Protein AF-A0A7J8QRK3-F1 (afdb_monomer_lite)

Radius of gyration: 45.22 Å; chains: 1; bounding box: 90×48×136 Å

InterPro domains:
  IPR005539 ELK domain [PF03789] (197-218)
  IPR005539 ELK domain [PS51213] (197-217)
  IPR005539 ELK domain [SM01188] (197-218)
  IPR005540 KNOX1 [PF03790] (31-72)
  IPR005540 KNOX1 [SM01255] (29-73)
  IPR005541 KNOX2 [PF03791] (89-139)
  IPR005541 KNOX2 [SM01256] (85-140)
  IPR050224 Three Amino acid Loop Extension (TALE) homeobox [PTHR11850] (83-248)

Organism: Gossypium davidsonii (NCBI:txid34287)

Foldseek 3Di:
DDDDDDDDDDDDPDDDDDPPPVVVVLVVLQVLLVLLPDPLNVLLVVLQLLLCVLVDDPVCNVVSVVVVVCVVVVNVVSPVSNPPPPDDPDCVVVSVVVSVVSSVVSNVSSVVSVCCCVPVVVVVVVVVVVVQVVCCVLQVDHPVPDPPPDDDDDDDDDDDDDDDDDDDDDDDDDDPPDDPPDDDPSRVVSVVVVVVVVVVVVVVVVVVVVVVVVVVVVVVVPPDDDPPVVVVVLVVLCVVCVVPPDDDDD

pLDDT: mean 75.57, std 20.88, range [27.48, 98.06]

Secondary structure (DSSP, 8-state):
------------------TTHHHHHHHHHHHHHHHHHSTTHHHHHHHHHHHHHHHS-GGGHHHHHHHHHTHHHHHHHHHTTGGG-TT-TTSHHHHHHHHHHHHHHHHHHHHHHHHHIIIIIHHHHHHHHHHHHHHHHHH---TT-----S------------------------SSS----PPPHHHHHHHHHHHHHHHHHHHHHHHHHHHHHHHHHHHHHHT----HHHHHHHHHHHHHTTTS--PPP-

Structure (mmCIF, N/CA/C/O backbone):
data_AF-A0A7J8QRK3-F1
#
_entry.id   AF-A0A7J8QRK3-F1
#
loop_
_atom_site.group_PDB
_atom_site.id
_atom_site.type_symbol
_atom_site.label_atom_id
_atom_site.label_alt_id
_atom_site.label_comp_id
_atom_site.label_asym_id
_atom_site.label_entity_id
_atom_site.label_seq_id
_atom_site.pdbx_PDB_ins_code
_atom_site.Cartn_x
_atom_site.Cartn_y
_atom_site.Cartn_z
_atom_site.occupancy
_atom_site.B_iso_or_equiv
_atom_site.auth_seq_id
_atom_site.auth_comp_id
_atom_site.auth_asym_id
_atom_site.auth_atom_id
_atom_site.pdbx_PDB_model_num
ATOM 1 N N . MET A 1 1 ? -22.396 -18.302 -50.410 1.00 36.19 1 MET A N 1
ATOM 2 C CA . MET A 1 1 ? -22.500 -17.184 -51.374 1.00 36.19 1 MET A CA 1
ATOM 3 C C . MET A 1 1 ? -21.831 -15.982 -50.723 1.00 36.19 1 MET A C 1
ATOM 5 O O . MET A 1 1 ? -22.366 -15.488 -49.749 1.00 36.19 1 MET A O 1
ATOM 9 N N . ASN A 1 2 ? -20.543 -15.729 -50.943 1.00 27.48 2 ASN A N 1
ATOM 10 C CA . ASN A 1 2 ? -19.914 -15.142 -52.135 1.00 27.48 2 ASN A CA 1
ATOM 11 C C . ASN A 1 2 ? -20.400 -13.733 -52.512 1.00 27.48 2 ASN A C 1
ATOM 13 O O . ASN A 1 2 ? -21.584 -13.540 -52.768 1.00 27.48 2 ASN A O 1
ATOM 17 N N . ASN A 1 3 ? -19.377 -12.896 -52.729 1.00 30.31 3 ASN A N 1
ATOM 18 C CA . ASN A 1 3 ? -19.243 -11.727 -53.607 1.00 30.31 3 ASN A CA 1
ATOM 19 C C . ASN A 1 3 ? -19.563 -10.350 -53.004 1.00 30.31 3 ASN A C 1
ATOM 21 O O . ASN A 1 3 ? -20.686 -10.094 -52.600 1.00 30.31 3 ASN A O 1
ATOM 25 N N . ASN A 1 4 ? -18.564 -9.476 -52.808 1.00 32.50 4 ASN A N 1
ATOM 26 C CA . ASN A 1 4 ? -17.654 -8.790 -53.765 1.00 32.50 4 ASN A CA 1
ATOM 27 C C . ASN A 1 4 ? -18.292 -7.589 -54.475 1.00 32.50 4 ASN A C 1
ATOM 29 O O . ASN A 1 4 ? -19.133 -7.791 -55.348 1.00 32.50 4 ASN A O 1
ATOM 33 N N . LYS A 1 5 ? -17.745 -6.390 -54.207 1.00 34.72 5 LYS A N 1
ATOM 34 C CA . LYS A 1 5 ? -17.184 -5.403 -55.172 1.00 34.72 5 LYS A CA 1
ATOM 35 C C . LYS A 1 5 ? -16.755 -4.155 -54.375 1.00 34.72 5 LYS A C 1
ATOM 37 O O . LYS A 1 5 ? -17.578 -3.655 -53.626 1.00 34.72 5 LYS A O 1
ATOM 42 N N . SER A 1 6 ? -15.505 -3.686 -54.277 1.00 36.34 6 SER A N 1
ATOM 43 C CA . SER A 1 6 ? -14.407 -3.375 -55.219 1.00 36.34 6 SER A CA 1
ATOM 44 C C . SER A 1 6 ? -14.670 -2.182 -56.145 1.00 36.34 6 SER A C 1
ATOM 46 O O . SER A 1 6 ? -15.446 -2.335 -57.080 1.00 36.34 6 SER A O 1
ATOM 48 N N . GLU A 1 7 ? -13.962 -1.074 -55.884 1.00 33.22 7 GLU A N 1
ATOM 49 C CA . GLU A 1 7 ? -13.424 -0.008 -56.771 1.00 33.22 7 GLU A CA 1
ATOM 50 C C . GLU A 1 7 ? -12.985 1.148 -55.831 1.00 33.22 7 GLU A C 1
ATOM 52 O O . GLU A 1 7 ? -13.703 1.450 -54.890 1.00 33.22 7 GLU A O 1
ATOM 57 N N . GLY A 1 8 ? -11.832 1.820 -55.887 1.00 29.09 8 GLY A N 1
ATOM 58 C CA . GLY A 1 8 ? -10.727 1.881 -56.837 1.00 29.09 8 GLY A CA 1
ATOM 59 C C . GLY A 1 8 ? -10.302 3.352 -57.026 1.00 29.09 8 GLY A C 1
ATOM 60 O O . GLY A 1 8 ? -11.119 4.130 -57.495 1.00 29.09 8 GLY A O 1
ATOM 61 N N . VAL A 1 9 ? -9.015 3.667 -56.769 1.00 29.94 9 VAL A N 1
ATOM 62 C CA . VAL A 1 9 ? -8.240 4.833 -57.295 1.00 29.94 9 VAL A CA 1
ATOM 63 C C . VAL A 1 9 ? -8.596 6.189 -56.617 1.00 29.94 9 VAL A C 1
ATOM 65 O O . VAL A 1 9 ? -9.757 6.473 -56.383 1.00 29.94 9 VAL A O 1
ATOM 68 N N . VAL A 1 10 ? -7.673 7.040 -56.139 1.00 31.02 10 VAL A N 1
ATOM 69 C CA . VAL A 1 10 ? -6.620 7.758 -56.881 1.00 31.02 10 VAL A CA 1
ATOM 70 C C . VAL A 1 10 ? -5.404 8.074 -55.996 1.00 31.02 10 VAL A C 1
ATOM 72 O O . VAL A 1 10 ? -5.520 8.608 -54.897 1.00 31.02 10 VAL A O 1
ATOM 75 N N . VAL A 1 11 ? -4.224 7.761 -56.532 1.00 41.62 11 VAL A N 1
ATOM 76 C CA . VAL A 1 11 ? -2.921 8.271 -56.100 1.00 41.62 11 VAL A CA 1
ATOM 77 C C . VAL A 1 11 ? -2.800 9.699 -56.624 1.00 41.62 11 VAL A C 1
ATOM 79 O O . VAL A 1 11 ? -2.685 9.878 -57.835 1.00 41.62 11 VAL A O 1
ATOM 82 N N . GLU A 1 12 ? -2.788 10.701 -55.747 1.00 31.19 12 GLU A N 1
ATOM 83 C CA . GLU A 1 12 ? -2.332 12.041 -56.118 1.00 31.19 12 GLU A CA 1
ATOM 84 C C . GLU A 1 12 ? -1.009 12.354 -55.421 1.00 31.19 12 GLU A C 1
ATOM 86 O O . GLU A 1 12 ? -0.913 12.635 -54.228 1.00 31.19 12 GLU A O 1
ATOM 91 N N . SER A 1 13 ? 0.040 12.247 -56.230 1.00 43.88 13 SER A N 1
ATOM 92 C CA . SER A 1 13 ? 1.365 12.775 -55.969 1.00 43.88 13 SER A CA 1
ATOM 93 C C . SER A 1 13 ? 1.299 14.301 -56.072 1.00 43.88 13 SER A C 1
ATOM 95 O O . SER A 1 13 ? 1.437 14.855 -57.158 1.00 43.88 13 SER A O 1
ATOM 97 N N . GLY A 1 14 ? 1.079 14.976 -54.945 1.00 31.72 14 GLY A N 1
ATOM 98 C CA . GLY A 1 14 ? 1.123 16.433 -54.825 1.00 31.72 14 GLY A CA 1
ATOM 99 C C . GLY A 1 14 ? 2.351 16.874 -54.039 1.00 31.72 14 GLY A C 1
ATOM 100 O O . GLY A 1 14 ? 2.304 17.001 -52.820 1.00 31.72 14 GLY A O 1
ATOM 101 N N . GLY A 1 15 ? 3.468 17.080 -54.735 1.00 42.69 15 GLY A N 1
ATOM 102 C CA . GLY A 1 15 ? 4.628 17.762 -54.175 1.00 42.69 15 GLY A CA 1
ATOM 103 C C . GLY A 1 15 ? 4.361 19.259 -54.019 1.00 42.69 15 GLY A C 1
ATOM 104 O O . GLY A 1 15 ? 3.831 19.890 -54.929 1.00 42.69 15 GLY A O 1
ATOM 105 N N . GLY A 1 16 ? 4.793 19.832 -52.895 1.00 37.88 16 GLY A N 1
ATOM 106 C CA . GLY A 1 16 ? 4.968 21.278 -52.766 1.00 37.88 16 GLY A CA 1
ATOM 107 C C . GLY A 1 16 ? 4.654 21.834 -51.382 1.00 37.88 16 GLY A C 1
ATOM 108 O O . GLY A 1 16 ? 3.495 21.951 -51.011 1.00 37.88 16 GLY A O 1
ATOM 109 N N . GLY A 1 17 ? 5.698 22.278 -50.674 1.00 43.19 17 GLY A N 1
ATOM 110 C CA . GLY A 1 17 ? 5.571 23.300 -49.629 1.00 43.19 17 GLY A CA 1
ATOM 111 C C . GLY A 1 17 ? 5.741 22.814 -48.190 1.00 43.19 17 GLY A C 1
ATOM 112 O O . GLY A 1 17 ? 4.789 22.802 -47.425 1.00 43.19 17 GLY A O 1
ATOM 113 N N . GLY A 1 18 ? 6.972 22.484 -47.791 1.00 41.91 18 GLY A N 1
ATOM 114 C CA . GLY A 1 18 ? 7.285 22.149 -46.397 1.00 41.91 18 GLY A CA 1
ATOM 115 C C . GLY A 1 18 ? 8.779 22.165 -46.089 1.00 41.91 18 GLY A C 1
ATOM 116 O O . GLY A 1 18 ? 9.282 21.258 -45.437 1.00 41.91 18 GLY A O 1
ATOM 117 N N . GLY A 1 19 ? 9.515 23.162 -46.595 1.00 46.84 19 GLY A N 1
ATOM 118 C CA . GLY A 1 19 ? 10.974 23.235 -46.431 1.00 46.84 19 GLY A CA 1
ATOM 119 C C . GLY A 1 19 ? 11.443 23.290 -44.970 1.00 46.84 19 GLY A C 1
ATOM 120 O O . GLY A 1 19 ? 12.547 22.853 -44.689 1.00 46.84 19 GLY A O 1
ATOM 121 N N . GLY A 1 20 ? 10.613 23.767 -44.035 1.00 51.81 20 GLY A N 1
ATOM 122 C CA . GLY A 1 20 ? 10.935 23.775 -42.600 1.00 51.81 20 GLY A CA 1
ATOM 123 C C . GLY A 1 20 ? 10.600 22.466 -41.876 1.00 51.81 20 GLY A C 1
ATOM 124 O O . GLY A 1 20 ? 11.409 21.975 -41.096 1.00 51.81 20 GLY A O 1
ATOM 125 N N . ASP A 1 21 ? 9.444 21.867 -42.170 1.00 55.50 21 ASP A N 1
ATOM 126 C CA . ASP A 1 21 ? 8.938 20.675 -41.469 1.00 55.50 21 ASP A CA 1
ATOM 127 C C . ASP A 1 21 ? 9.709 19.398 -41.859 1.00 55.50 21 ASP A C 1
ATOM 129 O O . ASP A 1 21 ? 10.084 18.584 -41.014 1.00 55.50 21 ASP A O 1
ATOM 133 N N . GLY A 1 22 ? 10.079 19.277 -43.140 1.00 59.88 22 GLY A N 1
ATOM 134 C CA . GLY A 1 22 ? 10.916 18.175 -43.620 1.00 59.88 22 GLY A CA 1
ATOM 135 C C . GLY A 1 22 ? 12.342 18.191 -43.053 1.00 59.88 22 GLY A C 1
ATOM 136 O O . GLY A 1 22 ? 12.906 17.128 -42.796 1.00 59.88 22 GLY A O 1
ATOM 137 N N . ILE A 1 23 ? 12.914 19.378 -42.812 1.00 61.12 23 ILE A N 1
ATOM 138 C CA . ILE A 1 23 ? 14.269 19.540 -42.257 1.00 61.12 23 ILE A CA 1
ATOM 139 C C . ILE A 1 23 ? 14.306 19.139 -40.777 1.00 61.12 23 ILE A C 1
ATOM 141 O O . ILE A 1 23 ? 15.174 18.358 -40.382 1.00 61.12 23 ILE A O 1
ATOM 145 N N . VAL A 1 24 ? 13.336 19.602 -39.979 1.00 64.69 24 VAL A N 1
ATOM 146 C CA . VAL A 1 24 ? 13.244 19.275 -38.543 1.00 64.69 24 VAL A CA 1
ATOM 147 C C . VAL A 1 24 ? 12.966 17.785 -38.338 1.00 64.69 24 VAL A C 1
ATOM 149 O O . VAL A 1 24 ? 13.585 17.145 -37.485 1.00 64.69 24 VAL A O 1
ATOM 152 N N . ASN A 1 25 ? 12.088 17.195 -39.154 1.00 77.25 25 ASN A N 1
ATOM 153 C CA . ASN A 1 25 ? 11.789 15.767 -39.084 1.00 77.25 25 ASN A CA 1
ATOM 154 C C . ASN A 1 25 ? 13.000 14.899 -39.482 1.00 77.25 25 ASN A C 1
ATOM 156 O O . ASN A 1 25 ? 13.251 13.862 -38.865 1.00 77.25 25 ASN A O 1
ATOM 160 N N . TRP A 1 26 ? 13.796 15.341 -40.461 1.00 77.25 26 TRP A N 1
ATOM 161 C CA . TRP A 1 26 ? 15.029 14.656 -40.857 1.00 77.25 26 TRP A CA 1
ATOM 162 C C . TRP A 1 26 ? 16.124 14.754 -39.788 1.00 77.25 26 TRP A C 1
ATOM 164 O O . TRP A 1 26 ? 16.750 13.745 -39.466 1.00 77.25 26 TRP A O 1
ATOM 174 N N . GLN A 1 27 ? 16.309 15.923 -39.169 1.00 79.44 27 GLN A N 1
ATOM 175 C CA . GLN A 1 27 ? 17.225 16.088 -38.033 1.00 79.44 27 GLN A CA 1
ATOM 176 C C . GLN A 1 27 ? 16.813 15.232 -36.832 1.00 79.44 27 GLN A C 1
ATOM 178 O O . GLN A 1 27 ? 17.652 14.558 -36.242 1.00 79.44 27 GLN A O 1
ATOM 183 N N . ASN A 1 28 ? 15.519 15.163 -36.509 1.00 83.25 28 ASN A N 1
ATOM 184 C CA . ASN A 1 28 ? 15.021 14.289 -35.445 1.00 83.25 28 ASN A CA 1
ATOM 185 C C . ASN A 1 28 ? 15.270 12.803 -35.753 1.00 83.25 28 ASN A C 1
ATOM 187 O O . ASN A 1 28 ? 15.691 12.040 -34.883 1.00 83.25 28 ASN A O 1
ATOM 191 N N . ALA A 1 29 ? 15.035 12.387 -37.000 1.00 85.50 29 ALA A N 1
ATOM 192 C CA . ALA A 1 29 ? 15.303 11.023 -37.435 1.00 85.50 29 ALA A CA 1
ATOM 193 C C . ALA A 1 29 ? 16.801 10.683 -37.396 1.00 85.50 29 ALA A C 1
ATOM 195 O O . ALA A 1 29 ? 17.156 9.557 -37.048 1.00 85.50 29 ALA A O 1
ATOM 196 N N . ARG A 1 30 ? 17.665 11.662 -37.683 1.00 83.12 30 ARG A N 1
ATOM 197 C CA . ARG A 1 30 ? 19.117 11.542 -37.558 1.00 83.12 30 ARG A CA 1
ATOM 198 C C . ARG A 1 30 ? 19.555 11.355 -36.105 1.00 83.12 30 ARG A C 1
ATOM 200 O O . ARG A 1 30 ? 20.223 10.368 -35.827 1.00 83.12 30 ARG A O 1
ATOM 207 N N . TYR A 1 31 ? 19.115 12.210 -35.179 1.00 85.31 31 TYR A N 1
ATOM 208 C CA . TYR A 1 31 ? 19.441 12.049 -33.754 1.00 85.31 31 TYR A CA 1
ATOM 209 C C . TYR A 1 31 ? 18.963 10.702 -33.202 1.00 85.31 31 TYR A C 1
ATOM 211 O O . TYR A 1 31 ? 19.673 10.042 -32.452 1.00 85.31 31 TYR A O 1
ATOM 219 N N . LYS A 1 32 ? 17.776 10.237 -33.614 1.00 89.56 32 LYS A N 1
ATOM 220 C CA . LYS A 1 32 ? 17.282 8.900 -33.249 1.00 89.56 32 LYS A CA 1
ATOM 221 C C . LYS A 1 32 ? 18.178 7.781 -33.779 1.00 89.56 32 LYS A C 1
ATOM 223 O O . LYS A 1 32 ? 18.410 6.819 -33.056 1.00 89.56 32 LYS A O 1
ATOM 228 N N . ALA A 1 33 ? 18.677 7.896 -35.009 1.00 88.81 33 ALA A N 1
ATOM 229 C CA . ALA A 1 33 ? 19.611 6.926 -35.575 1.00 88.81 33 ALA A CA 1
ATOM 230 C C . ALA A 1 33 ? 20.965 6.932 -34.842 1.00 88.81 33 ALA A C 1
ATOM 232 O O . ALA A 1 33 ? 21.499 5.862 -34.563 1.00 88.81 33 ALA A O 1
ATOM 233 N N . GLU A 1 34 ? 21.480 8.110 -34.479 1.00 88.69 34 GLU A N 1
ATOM 234 C CA . GLU A 1 34 ? 22.719 8.269 -33.701 1.00 88.69 34 GLU A CA 1
ATOM 235 C C . GLU A 1 34 ? 22.576 7.674 -32.287 1.00 88.69 34 GLU A C 1
ATOM 237 O O . GLU A 1 34 ? 23.423 6.892 -31.863 1.00 88.69 34 GLU A O 1
ATOM 242 N N . ILE A 1 35 ? 21.452 7.926 -31.600 1.00 90.12 35 ILE A N 1
ATOM 243 C CA . ILE A 1 35 ? 21.127 7.308 -30.301 1.00 90.12 35 ILE A CA 1
ATOM 244 C C . ILE A 1 35 ? 21.061 5.779 -30.412 1.00 90.12 35 ILE A C 1
ATOM 246 O O . ILE A 1 35 ? 21.574 5.089 -29.538 1.00 90.12 35 ILE A O 1
ATOM 250 N N . LEU A 1 36 ? 20.442 5.243 -31.470 1.00 90.44 36 LEU A N 1
ATOM 251 C CA . LEU A 1 36 ? 20.301 3.795 -31.683 1.00 90.44 36 LEU A CA 1
ATOM 252 C C . LEU A 1 36 ? 21.628 3.102 -32.013 1.00 90.44 36 LEU A C 1
ATOM 254 O O . LEU A 1 36 ? 21.802 1.933 -31.683 1.00 90.44 36 LEU A O 1
ATOM 258 N N . ALA A 1 37 ? 22.554 3.802 -32.669 1.00 88.50 37 ALA A N 1
ATOM 259 C CA . ALA A 1 37 ? 23.883 3.283 -32.985 1.00 88.50 37 ALA A CA 1
ATOM 260 C C . ALA A 1 37 ? 24.850 3.330 -31.785 1.00 88.50 37 ALA A C 1
ATOM 262 O O . ALA A 1 37 ? 25.947 2.773 -31.855 1.00 88.50 37 ALA A O 1
ATOM 263 N N . HIS A 1 38 ? 24.460 3.991 -30.693 1.00 90.19 38 HIS A N 1
ATOM 264 C CA . HIS A 1 38 ? 25.319 4.249 -29.546 1.00 90.19 38 HIS A CA 1
ATOM 265 C C . HIS A 1 38 ? 25.527 3.000 -28.659 1.00 90.19 38 HIS A C 1
ATOM 267 O O . HIS A 1 38 ? 24.547 2.336 -28.311 1.00 90.19 38 HIS A O 1
ATOM 273 N N . PRO A 1 39 ? 26.751 2.714 -28.161 1.00 91.69 39 PRO A N 1
ATOM 274 C CA . PRO A 1 39 ? 27.022 1.547 -27.306 1.00 91.69 39 PRO A CA 1
ATOM 275 C C . PRO A 1 39 ? 26.165 1.468 -26.030 1.00 91.69 39 PRO A C 1
ATOM 277 O O . PRO A 1 39 ? 25.780 0.385 -25.596 1.00 91.69 39 PRO A O 1
ATOM 280 N N . PHE A 1 40 ? 25.841 2.618 -25.430 1.00 92.44 40 PHE A N 1
ATOM 281 C CA . PHE A 1 40 ? 24.983 2.703 -24.237 1.00 92.44 40 PHE A CA 1
ATOM 282 C C . PHE A 1 40 ? 23.472 2.599 -24.505 1.00 92.44 40 PHE A C 1
ATOM 284 O O . PHE A 1 40 ? 22.704 2.622 -23.544 1.00 92.44 40 PHE A O 1
ATOM 291 N N . TYR A 1 41 ? 23.014 2.469 -25.756 1.00 93.25 41 TYR A N 1
ATOM 292 C CA . TYR A 1 41 ? 21.580 2.411 -26.071 1.00 93.25 41 TYR A CA 1
ATOM 293 C C . TYR A 1 41 ? 20.855 1.266 -25.352 1.00 93.25 41 TYR A C 1
ATOM 295 O O . TYR A 1 41 ? 19.831 1.487 -24.709 1.00 93.25 41 TYR A O 1
ATOM 303 N N . GLU A 1 42 ? 21.415 0.057 -25.399 1.00 93.81 42 GLU A N 1
ATOM 304 C CA . GLU A 1 42 ? 20.823 -1.121 -24.751 1.00 93.81 42 GLU A CA 1
ATOM 305 C C . GLU A 1 42 ? 20.730 -0.943 -23.230 1.00 93.81 42 GLU A C 1
ATOM 307 O O . GLU A 1 42 ? 19.719 -1.270 -22.604 1.00 93.81 42 GLU A O 1
ATOM 312 N N . GLN A 1 43 ? 21.767 -0.359 -22.623 1.00 95.50 43 GLN A N 1
ATOM 313 C CA . GLN A 1 43 ? 21.776 -0.062 -21.192 1.00 95.50 43 GLN A CA 1
ATOM 314 C C . GLN A 1 43 ? 20.734 1.001 -20.837 1.00 95.50 43 GLN A C 1
ATOM 316 O O . GLN A 1 43 ? 20.056 0.883 -19.814 1.00 95.50 43 GLN A O 1
ATOM 321 N N . LEU A 1 44 ? 20.573 2.010 -21.692 1.00 95.38 44 LEU A N 1
ATOM 322 C CA . LEU A 1 44 ? 19.573 3.048 -21.520 1.00 95.38 44 LEU A CA 1
ATOM 323 C C . LEU A 1 44 ? 18.150 2.498 -21.619 1.00 95.38 44 LEU A C 1
ATOM 325 O O . LEU A 1 44 ? 17.325 2.759 -20.741 1.00 95.38 44 LEU A O 1
ATOM 329 N N . LEU A 1 45 ? 17.873 1.715 -22.661 1.00 94.56 45 LEU A N 1
ATOM 330 C CA . LEU A 1 45 ? 16.581 1.073 -22.865 1.00 94.56 45 LEU A CA 1
ATOM 331 C C . LEU A 1 45 ? 16.246 0.155 -21.685 1.00 94.56 45 LEU A C 1
ATOM 333 O O . LEU A 1 45 ? 15.144 0.223 -21.146 1.00 94.56 45 LEU A O 1
ATOM 337 N N . SER A 1 46 ? 17.215 -0.642 -21.231 1.00 95.75 46 SER A N 1
ATOM 338 C CA . SER A 1 46 ? 17.070 -1.511 -20.062 1.00 95.75 46 SER A CA 1
ATOM 339 C C . SER A 1 46 ? 16.753 -0.726 -18.784 1.00 95.75 46 SER A C 1
ATOM 341 O O . SER A 1 46 ? 15.799 -1.061 -18.077 1.00 95.75 46 SER A O 1
ATOM 343 N N . ALA A 1 47 ? 17.491 0.355 -18.502 1.00 96.50 47 ALA A N 1
ATOM 344 C CA . ALA A 1 47 ? 17.234 1.212 -17.344 1.00 96.50 47 ALA A CA 1
ATOM 345 C C . ALA A 1 47 ? 15.837 1.851 -17.410 1.00 96.50 47 ALA A C 1
ATOM 347 O O . ALA A 1 47 ? 15.111 1.859 -16.415 1.00 96.50 47 ALA A O 1
ATOM 348 N N . HIS A 1 48 ? 15.421 2.312 -18.591 1.00 95.69 48 HIS A N 1
ATOM 349 C CA . HIS A 1 48 ? 14.103 2.904 -18.799 1.00 95.69 48 HIS A CA 1
ATOM 350 C C . HIS A 1 48 ? 12.971 1.887 -18.599 1.00 95.69 48 HIS A C 1
ATOM 352 O O . HIS A 1 48 ? 12.020 2.146 -17.860 1.00 95.69 48 HIS A O 1
ATOM 358 N N . VAL A 1 49 ? 13.093 0.700 -19.200 1.00 96.56 49 VAL A N 1
ATOM 359 C CA . VAL A 1 49 ? 12.127 -0.395 -19.033 1.00 96.56 49 VAL A CA 1
ATOM 360 C C . VAL A 1 49 ? 12.057 -0.835 -17.572 1.00 96.56 49 VAL A C 1
ATOM 362 O O . VAL A 1 49 ? 10.966 -1.099 -17.071 1.00 96.56 49 VAL A O 1
ATOM 365 N N . ALA A 1 50 ? 13.184 -0.874 -16.856 1.00 96.12 50 ALA A N 1
ATOM 366 C CA . ALA A 1 50 ? 13.191 -1.189 -15.432 1.00 96.12 50 ALA A CA 1
ATOM 367 C C . ALA A 1 50 ? 12.363 -0.181 -14.617 1.00 96.12 50 ALA A C 1
ATOM 369 O O . ALA A 1 50 ? 11.560 -0.607 -13.790 1.00 96.12 50 ALA A O 1
ATOM 370 N N . CYS A 1 51 ? 12.502 1.124 -14.879 1.00 96.62 51 CYS A N 1
ATOM 371 C CA . CYS A 1 51 ? 11.670 2.156 -14.250 1.00 96.62 51 CYS A CA 1
ATOM 372 C C . CYS A 1 51 ? 10.181 1.949 -14.556 1.00 96.62 51 CYS A C 1
ATOM 374 O O . CYS A 1 51 ? 9.365 1.934 -13.635 1.00 96.62 51 CYS A O 1
ATOM 376 N N . LEU A 1 52 ? 9.829 1.729 -15.829 1.00 95.38 52 LEU A N 1
ATOM 377 C CA . LEU A 1 52 ? 8.442 1.484 -16.231 1.00 95.38 52 LEU A CA 1
ATOM 378 C C . LEU A 1 52 ? 7.856 0.260 -15.526 1.00 95.38 52 LEU A C 1
ATOM 380 O O . LEU A 1 52 ? 6.745 0.335 -15.016 1.00 95.38 52 LEU A O 1
ATOM 384 N N . ARG A 1 53 ? 8.604 -0.842 -15.432 1.00 95.06 53 ARG A N 1
ATOM 385 C CA . ARG A 1 53 ? 8.145 -2.069 -14.763 1.00 95.06 53 ARG A CA 1
ATOM 386 C C . ARG A 1 53 ? 7.853 -1.881 -13.275 1.00 95.06 53 ARG A C 1
ATOM 388 O O . ARG A 1 53 ? 6.999 -2.580 -12.752 1.00 95.06 53 ARG A O 1
ATOM 395 N N . ILE A 1 54 ? 8.545 -0.966 -12.596 1.00 94.19 54 ILE A N 1
ATOM 396 C CA . ILE A 1 54 ? 8.272 -0.655 -11.182 1.00 94.19 54 ILE A CA 1
ATOM 397 C C . ILE A 1 54 ? 7.057 0.268 -11.051 1.00 94.19 54 ILE A C 1
ATOM 399 O O . ILE A 1 54 ? 6.267 0.115 -10.126 1.00 94.19 54 ILE A O 1
ATOM 403 N N . ALA A 1 55 ? 6.917 1.232 -11.962 1.00 91.69 55 ALA A N 1
ATOM 404 C CA . ALA A 1 55 ? 5.846 2.226 -11.925 1.00 91.69 55 ALA A CA 1
ATOM 405 C C . ALA A 1 55 ? 4.516 1.733 -12.527 1.00 91.69 55 ALA A C 1
ATOM 407 O O . ALA A 1 55 ? 3.503 2.419 -12.409 1.00 91.69 55 ALA A O 1
ATOM 408 N N . THR A 1 56 ? 4.515 0.577 -13.192 1.00 91.62 56 THR A N 1
ATOM 409 C CA . THR A 1 56 ? 3.354 0.042 -13.908 1.00 91.62 56 THR A CA 1
ATOM 410 C C . THR A 1 56 ? 2.744 -1.135 -13.143 1.00 91.62 56 THR A C 1
ATOM 412 O O . THR A 1 56 ? 3.482 -2.034 -12.735 1.00 91.62 56 THR A O 1
ATOM 415 N N . PRO A 1 57 ? 1.411 -1.175 -12.980 1.00 89.38 57 PRO A N 1
ATOM 416 C CA . PRO A 1 57 ? 0.704 -2.330 -12.434 1.00 89.38 57 PRO A CA 1
ATOM 417 C C . PRO A 1 57 ? 1.026 -3.645 -13.166 1.00 89.38 57 PRO A C 1
ATOM 419 O O . PRO A 1 57 ? 1.274 -3.662 -14.375 1.00 89.38 57 PRO A O 1
ATOM 422 N N . VAL A 1 58 ? 1.011 -4.763 -12.431 1.00 90.00 58 VAL A N 1
ATOM 423 C CA . VAL A 1 58 ? 1.453 -6.083 -12.928 1.00 90.00 58 VAL A CA 1
ATOM 424 C C . VAL A 1 58 ? 0.632 -6.559 -14.135 1.00 90.00 58 VAL A C 1
ATOM 426 O O . VAL A 1 58 ? 1.173 -7.183 -15.046 1.00 90.00 58 VAL A O 1
ATOM 429 N N . ASP A 1 59 ? -0.652 -6.213 -14.181 1.00 94.25 59 ASP A N 1
ATOM 430 C CA . ASP A 1 59 ? -1.593 -6.522 -15.263 1.00 94.25 59 ASP A CA 1
ATOM 431 C C . ASP A 1 59 ? -1.244 -5.838 -16.593 1.00 94.25 59 ASP A C 1
ATOM 433 O O . ASP A 1 59 ? -1.593 -6.342 -17.661 1.00 94.25 59 ASP A O 1
ATOM 43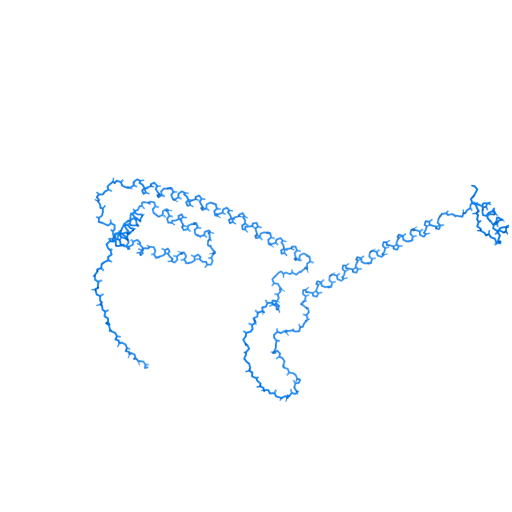7 N N . GLN A 1 60 ? -0.504 -4.727 -16.556 1.00 94.38 60 GLN A N 1
ATOM 438 C CA . GLN A 1 60 ? -0.140 -3.957 -17.748 1.00 94.38 60 GLN A CA 1
ATOM 439 C C . GLN A 1 60 ? 1.285 -4.235 -18.243 1.00 94.38 60 GLN A C 1
ATOM 441 O O . GLN A 1 60 ? 1.643 -3.808 -19.344 1.00 94.38 60 GLN A O 1
ATOM 446 N N . LEU A 1 61 ? 2.092 -5.002 -17.501 1.00 93.00 61 LEU A N 1
ATOM 447 C CA . LEU A 1 61 ? 3.439 -5.407 -17.926 1.00 93.00 61 LEU A CA 1
ATOM 448 C C . LEU A 1 61 ? 3.481 -6.108 -19.300 1.00 93.00 61 LEU A C 1
ATOM 450 O O . LEU A 1 61 ? 4.385 -5.785 -20.077 1.00 93.00 61 LEU A O 1
ATOM 454 N N . PRO A 1 62 ? 2.502 -6.958 -19.687 1.00 95.31 62 PRO A N 1
ATOM 455 C CA . PRO A 1 62 ? 2.487 -7.567 -21.018 1.00 95.31 62 PRO A CA 1
ATOM 456 C C . PRO A 1 62 ? 2.472 -6.546 -22.164 1.00 95.31 62 PRO A C 1
ATOM 458 O O . PRO A 1 62 ? 2.992 -6.817 -23.245 1.00 95.31 62 PRO A O 1
ATOM 461 N N . ARG A 1 63 ? 1.911 -5.348 -21.943 1.00 94.75 63 ARG A N 1
ATOM 462 C CA . ARG A 1 63 ? 1.912 -4.269 -22.940 1.00 94.75 63 ARG A CA 1
ATOM 463 C C . ARG A 1 63 ? 3.318 -3.711 -23.163 1.00 94.75 63 ARG A C 1
ATOM 465 O O . ARG A 1 63 ? 3.677 -3.443 -24.308 1.00 94.75 63 ARG A O 1
ATOM 472 N N . ILE A 1 64 ? 4.110 -3.575 -22.097 1.00 95.06 64 ILE A N 1
ATOM 473 C CA . ILE A 1 64 ? 5.516 -3.151 -22.179 1.00 95.06 64 ILE A CA 1
ATOM 474 C C . ILE A 1 64 ? 6.318 -4.195 -22.961 1.00 95.06 64 ILE A C 1
ATOM 476 O O . ILE A 1 64 ? 7.053 -3.843 -23.883 1.00 95.06 64 ILE A O 1
ATOM 480 N N . ASP A 1 65 ? 6.133 -5.480 -22.650 1.00 94.38 65 ASP A N 1
ATOM 481 C CA . ASP A 1 65 ? 6.836 -6.569 -23.334 1.00 94.38 65 ASP A CA 1
ATOM 482 C C . ASP A 1 65 ? 6.449 -6.657 -24.823 1.00 94.38 65 ASP A C 1
ATOM 484 O O . ASP A 1 65 ? 7.314 -6.842 -25.680 1.00 94.38 65 ASP A O 1
ATOM 488 N N . ALA A 1 66 ? 5.174 -6.433 -25.162 1.00 94.25 66 ALA A N 1
ATOM 489 C CA . ALA A 1 66 ? 4.716 -6.362 -26.549 1.00 94.25 66 ALA A CA 1
ATOM 490 C C . ALA A 1 66 ? 5.341 -5.186 -27.324 1.00 94.25 66 ALA A C 1
ATOM 492 O O . ALA A 1 66 ? 5.702 -5.341 -28.493 1.00 94.25 66 ALA A O 1
ATOM 493 N N . GLN A 1 67 ? 5.507 -4.020 -26.689 1.00 93.25 67 GLN A N 1
ATOM 494 C CA . GLN A 1 67 ? 6.213 -2.883 -27.295 1.00 93.25 67 GLN A CA 1
ATOM 495 C C . GLN A 1 67 ? 7.707 -3.172 -27.470 1.00 93.25 67 GLN A C 1
ATOM 497 O O . GLN A 1 67 ? 8.281 -2.836 -28.506 1.00 93.25 67 GLN A O 1
ATOM 502 N N . LEU A 1 68 ? 8.331 -3.844 -26.500 1.00 92.88 68 LEU A N 1
ATOM 503 C CA . LEU A 1 68 ? 9.734 -4.236 -26.582 1.00 92.88 68 LEU A CA 1
ATOM 504 C C . LEU A 1 68 ? 9.970 -5.271 -27.692 1.00 92.88 68 LEU A C 1
ATOM 506 O O . LEU A 1 68 ? 10.971 -5.183 -28.398 1.00 92.88 68 LEU A O 1
ATOM 510 N N . ALA A 1 69 ? 9.030 -6.190 -27.929 1.00 92.12 69 ALA A N 1
ATOM 511 C CA . ALA A 1 69 ? 9.090 -7.126 -29.054 1.00 92.12 69 ALA A CA 1
ATOM 512 C C . ALA A 1 69 ? 9.093 -6.416 -30.426 1.00 92.12 69 ALA A C 1
ATOM 514 O O . ALA A 1 69 ? 9.692 -6.907 -31.381 1.00 92.12 69 ALA A O 1
ATOM 515 N N . GLN A 1 70 ? 8.484 -5.229 -30.521 1.00 89.56 70 GLN A N 1
ATOM 516 C CA . GLN A 1 70 ? 8.469 -4.400 -31.733 1.00 89.56 70 GLN A CA 1
ATOM 517 C C . GLN A 1 70 ? 9.708 -3.496 -31.878 1.00 89.56 70 GLN A C 1
ATOM 519 O O . GLN A 1 70 ? 9.847 -2.806 -32.891 1.00 89.56 70 GLN A O 1
ATOM 524 N N . SER A 1 71 ? 10.633 -3.504 -30.912 1.00 87.62 71 SER A N 1
ATOM 525 C CA . SER A 1 71 ? 11.842 -2.661 -30.925 1.00 87.62 71 SER A CA 1
ATOM 526 C C . SER A 1 71 ? 12.698 -2.862 -32.181 1.00 87.62 71 SER A C 1
ATOM 528 O O . SER A 1 71 ? 13.206 -1.891 -32.740 1.00 87.62 71 SER A O 1
ATOM 530 N N . GLN A 1 72 ? 12.774 -4.089 -32.706 1.00 85.38 72 GLN A N 1
ATOM 531 C CA . GLN A 1 72 ? 13.534 -4.407 -33.921 1.00 85.38 72 GLN A CA 1
ATOM 532 C C . GLN A 1 72 ? 13.035 -3.632 -35.148 1.00 85.38 72 GLN A C 1
ATOM 534 O O . GLN A 1 72 ? 13.834 -3.227 -35.991 1.00 85.38 72 GLN A O 1
ATOM 539 N N . HIS A 1 73 ? 11.728 -3.368 -35.239 1.00 87.31 73 HIS A N 1
ATOM 540 C CA . HIS A 1 73 ? 11.161 -2.567 -36.324 1.00 87.31 73 HIS A CA 1
ATOM 541 C C . HIS A 1 73 ? 11.583 -1.093 -36.216 1.00 87.31 73 HIS A C 1
ATOM 543 O O . HIS A 1 73 ? 11.819 -0.431 -37.226 1.00 87.31 73 HIS A O 1
ATOM 549 N N . VAL A 1 74 ? 11.722 -0.576 -34.990 1.00 86.62 74 VAL A N 1
ATOM 550 C CA . VAL A 1 74 ? 12.229 0.780 -34.735 1.00 86.62 74 VAL A CA 1
ATOM 551 C C . VAL A 1 74 ? 13.705 0.872 -35.117 1.00 86.62 74 VAL A C 1
ATOM 553 O O . VAL A 1 74 ? 14.071 1.780 -35.860 1.00 86.62 74 VAL A O 1
ATOM 556 N N . VAL A 1 75 ? 14.525 -0.093 -34.691 1.00 86.38 75 VAL A N 1
ATOM 557 C CA . VAL A 1 75 ? 15.942 -0.176 -35.080 1.00 86.38 75 VAL A CA 1
ATOM 558 C C . VAL A 1 75 ? 16.064 -0.211 -36.605 1.00 86.38 75 VAL A C 1
ATOM 560 O O . VAL A 1 75 ? 16.715 0.652 -37.184 1.00 86.38 75 VAL A O 1
ATOM 563 N N . ALA A 1 76 ? 15.344 -1.111 -37.283 1.00 85.38 76 ALA A N 1
ATOM 564 C CA . ALA A 1 76 ? 15.372 -1.221 -38.742 1.00 85.38 76 ALA A CA 1
ATOM 565 C C . ALA A 1 76 ? 14.976 0.087 -39.457 1.00 85.38 76 ALA A C 1
ATOM 567 O O . ALA A 1 76 ? 15.619 0.479 -40.433 1.00 85.38 76 ALA A O 1
ATOM 568 N N . LYS A 1 77 ? 13.954 0.794 -38.952 1.00 87.00 77 LYS A N 1
ATOM 569 C CA . LYS A 1 77 ? 13.473 2.064 -39.520 1.00 87.00 77 LYS A CA 1
ATOM 570 C C . LYS A 1 77 ? 14.540 3.161 -39.504 1.00 87.00 77 LYS A C 1
ATOM 572 O O . LYS A 1 77 ? 14.631 3.929 -40.460 1.00 87.00 77 LYS A O 1
ATOM 577 N N . TYR A 1 78 ? 15.313 3.262 -38.426 1.00 84.38 78 TYR A N 1
ATOM 578 C CA . TYR A 1 78 ? 16.273 4.353 -38.235 1.00 84.38 78 TYR A CA 1
ATOM 579 C C . TYR A 1 78 ? 17.706 3.971 -38.636 1.00 84.38 78 TYR A C 1
ATOM 581 O O . TYR A 1 78 ? 18.439 4.834 -39.116 1.00 84.38 78 TYR A O 1
ATOM 589 N N . SER A 1 79 ? 18.094 2.692 -38.572 1.00 79.25 79 SER A N 1
ATOM 590 C CA . SER A 1 79 ? 19.391 2.216 -39.080 1.00 79.25 79 SER A CA 1
ATOM 591 C C . SER A 1 79 ? 19.536 2.412 -40.592 1.00 79.25 79 SER A C 1
ATOM 593 O O . SER A 1 79 ? 20.617 2.764 -41.057 1.00 79.25 79 SER A O 1
ATOM 595 N N . ALA A 1 80 ? 18.451 2.273 -41.364 1.00 72.44 80 ALA A N 1
ATOM 596 C CA . ALA A 1 80 ? 18.452 2.554 -42.804 1.00 72.44 80 ALA A CA 1
ATOM 597 C C . ALA A 1 80 ? 18.720 4.038 -43.139 1.00 72.44 80 ALA A C 1
ATOM 599 O O . ALA A 1 80 ? 19.148 4.354 -44.247 1.00 72.44 80 ALA A O 1
ATOM 600 N N . LEU A 1 81 ? 18.485 4.945 -42.184 1.00 69.75 81 LEU A N 1
ATOM 601 C CA . LEU A 1 81 ? 18.665 6.390 -42.340 1.00 69.75 81 LEU A CA 1
ATOM 602 C C . LEU A 1 81 ? 20.046 6.882 -41.866 1.00 69.75 81 LEU A C 1
ATOM 604 O O . LEU A 1 81 ? 20.493 7.944 -42.293 1.00 69.75 81 LEU A O 1
ATOM 608 N N . GLY A 1 82 ? 20.724 6.116 -41.003 1.00 60.62 82 GLY A N 1
ATOM 609 C CA . GLY A 1 82 ? 21.993 6.497 -40.364 1.00 60.62 82 GLY A CA 1
ATOM 610 C C . GLY A 1 82 ? 23.255 6.298 -41.215 1.00 60.62 82 GLY A C 1
ATOM 611 O O . GLY A 1 82 ? 24.321 6.780 -40.847 1.00 60.62 82 GLY A O 1
ATOM 612 N N . GLY A 1 83 ? 23.165 5.622 -42.368 1.00 56.38 83 GLY A N 1
ATOM 613 C CA . GLY A 1 83 ? 24.327 5.303 -43.216 1.00 56.38 83 GLY A CA 1
ATOM 614 C C . GLY A 1 83 ? 24.909 6.472 -44.030 1.00 56.38 83 GLY A C 1
ATOM 615 O O . GLY A 1 83 ? 25.940 6.307 -44.673 1.00 56.38 83 GLY A O 1
ATOM 616 N N . GLY A 1 84 ? 24.266 7.645 -44.037 1.00 54.38 84 GLY A N 1
ATOM 617 C CA . GLY A 1 84 ? 24.631 8.772 -44.911 1.00 54.38 84 GLY A CA 1
ATOM 618 C C . GLY A 1 84 ? 25.547 9.842 -44.304 1.00 54.38 84 GLY A C 1
ATOM 619 O O . GLY A 1 84 ? 25.902 10.788 -45.002 1.00 54.38 84 GLY A O 1
ATOM 620 N N . SER A 1 85 ? 25.915 9.750 -43.024 1.00 56.12 85 SER A N 1
ATOM 621 C CA . SER A 1 85 ? 26.532 10.861 -42.271 1.00 56.12 85 SER A CA 1
ATOM 622 C C . SER A 1 85 ? 27.894 10.527 -41.658 1.00 56.12 85 SER A C 1
ATOM 624 O O . SER A 1 85 ? 28.247 11.020 -40.589 1.00 56.12 85 SER A O 1
ATOM 626 N N . GLN A 1 86 ? 28.697 9.724 -42.353 1.00 50.25 86 GLN A N 1
ATOM 627 C CA . GLN A 1 86 ? 30.042 9.311 -41.935 1.00 50.25 86 GLN A CA 1
ATOM 628 C C . GLN A 1 86 ? 31.099 10.421 -42.151 1.00 50.25 86 GLN A C 1
ATOM 630 O O . GLN A 1 86 ? 32.118 10.199 -42.801 1.00 50.25 86 GLN A O 1
ATOM 635 N N . GLY A 1 87 ? 30.844 11.645 -41.664 1.00 50.03 87 GLY A N 1
ATOM 636 C CA . GLY A 1 87 ? 31.663 12.812 -42.026 1.00 50.03 87 GLY A CA 1
ATOM 637 C C . GLY A 1 87 ? 31.798 13.972 -41.035 1.00 50.03 87 GLY A C 1
ATOM 638 O O . GLY A 1 87 ? 32.484 14.927 -41.382 1.00 50.03 87 GLY A O 1
ATOM 639 N N . LEU A 1 88 ? 31.219 13.945 -39.826 1.00 52.31 88 LEU A N 1
ATOM 640 C CA . LEU A 1 88 ? 31.416 15.037 -38.855 1.00 52.31 88 LEU A CA 1
ATOM 641 C C . LEU A 1 88 ? 31.751 14.493 -37.457 1.00 52.31 88 LEU A C 1
ATOM 643 O O . LEU A 1 88 ? 30.883 14.237 -36.633 1.00 52.31 88 LEU A O 1
ATOM 647 N N . VAL A 1 89 ? 33.047 14.304 -37.213 1.00 52.56 89 VAL A N 1
ATOM 648 C CA . VAL A 1 89 ? 33.665 13.707 -36.011 1.00 52.56 89 VAL A CA 1
ATOM 649 C C . VAL A 1 89 ? 33.671 14.692 -34.823 1.00 52.56 89 VAL A C 1
ATOM 651 O O . VAL A 1 89 ? 34.677 14.850 -34.139 1.00 52.56 89 VAL A O 1
ATOM 654 N N . SER A 1 90 ? 32.599 15.460 -34.608 1.00 52.69 90 SER A N 1
ATOM 655 C CA . SER A 1 90 ? 32.628 16.579 -33.645 1.00 52.69 90 SER A CA 1
ATOM 656 C C . SER A 1 90 ? 31.510 16.602 -32.602 1.00 52.69 90 SER A C 1
ATOM 658 O O . SER A 1 90 ? 31.631 17.397 -31.679 1.00 52.69 90 SER A O 1
ATOM 660 N N . ASP A 1 91 ? 30.514 15.711 -32.669 1.00 59.59 91 ASP A N 1
ATOM 661 C CA . ASP A 1 91 ? 29.349 15.728 -31.752 1.00 59.59 91 ASP A CA 1
ATOM 662 C C . ASP A 1 91 ? 29.213 14.474 -30.856 1.00 59.59 91 ASP A C 1
ATOM 664 O O . ASP A 1 91 ? 28.390 14.415 -29.948 1.00 59.59 91 ASP A O 1
ATOM 668 N N . ASP A 1 92 ? 30.078 13.474 -31.056 1.00 69.50 92 ASP A N 1
ATOM 669 C CA . ASP A 1 92 ? 30.036 12.185 -30.339 1.00 69.50 92 ASP A CA 1
ATOM 670 C C . ASP A 1 92 ? 30.170 12.360 -28.813 1.00 69.50 92 ASP A C 1
ATOM 672 O O . ASP A 1 92 ? 29.524 11.675 -28.030 1.00 69.50 92 ASP A O 1
ATOM 676 N N . LYS A 1 93 ? 30.936 13.372 -28.377 1.00 83.31 93 LYS A N 1
ATOM 677 C CA . LYS A 1 93 ? 31.174 13.662 -26.954 1.00 83.31 93 LYS A CA 1
ATOM 678 C C . LYS A 1 93 ? 29.946 14.201 -26.221 1.00 83.31 93 LYS A C 1
ATOM 680 O O . LYS A 1 93 ? 29.802 13.932 -25.031 1.00 83.31 93 LYS A O 1
ATOM 685 N N . GLU A 1 94 ? 29.107 14.997 -26.886 1.00 89.31 94 GLU A N 1
ATOM 686 C CA . GLU A 1 94 ? 27.887 15.533 -26.269 1.00 89.31 94 GLU A CA 1
ATOM 687 C C . GLU A 1 94 ? 26.853 14.416 -26.107 1.00 89.31 94 GLU A C 1
ATOM 689 O O . GLU A 1 94 ? 26.264 14.267 -25.032 1.00 89.31 94 GLU A O 1
ATOM 694 N N . LEU A 1 95 ? 26.711 13.568 -27.132 1.00 89.44 95 LEU A N 1
ATOM 695 C CA . LEU A 1 95 ? 25.850 12.392 -27.078 1.00 89.44 95 LEU A CA 1
ATOM 696 C C . LEU A 1 95 ? 26.334 11.376 -26.032 1.00 89.44 95 LEU A C 1
ATOM 698 O O . LEU A 1 95 ? 25.528 10.931 -25.218 1.00 89.44 95 LEU A O 1
ATOM 702 N N . ASP A 1 96 ? 27.634 11.075 -25.978 1.00 91.19 96 ASP A N 1
ATOM 703 C CA . ASP A 1 96 ? 28.248 10.234 -24.939 1.00 91.19 96 ASP A CA 1
ATOM 704 C C . ASP A 1 96 ? 27.918 10.749 -23.533 1.00 91.19 96 ASP A C 1
ATOM 706 O O . ASP A 1 96 ? 27.515 9.995 -22.634 1.00 91.19 96 ASP A O 1
ATOM 710 N N . GLN A 1 97 ? 28.082 12.062 -23.339 1.00 93.94 97 GLN A N 1
ATOM 711 C CA . GLN A 1 97 ? 27.806 12.724 -22.075 1.00 93.94 97 GLN A CA 1
ATOM 712 C C . GLN A 1 97 ? 26.321 12.608 -21.728 1.00 93.94 97 GLN A C 1
ATOM 714 O O . GLN A 1 97 ? 25.994 12.204 -20.611 1.00 93.94 97 GLN A O 1
ATOM 719 N N . PHE A 1 98 ? 25.423 12.902 -22.667 1.00 94.12 98 PHE A N 1
ATOM 720 C CA . PHE A 1 98 ? 23.984 12.748 -22.480 1.00 94.12 98 PHE A CA 1
ATOM 721 C C . PHE A 1 98 ? 23.607 11.307 -22.118 1.00 94.12 98 PHE A C 1
ATOM 723 O O . PHE A 1 98 ? 22.950 11.089 -21.100 1.00 94.12 98 PHE A O 1
ATOM 730 N N . MET A 1 99 ? 24.059 10.324 -22.900 1.00 94.75 99 MET A N 1
ATOM 731 C CA . MET A 1 99 ? 23.738 8.909 -22.702 1.00 94.75 99 MET A CA 1
ATOM 732 C C . MET A 1 99 ? 24.196 8.434 -21.323 1.00 94.75 99 MET A C 1
ATOM 734 O O . MET A 1 99 ? 23.423 7.815 -20.593 1.00 94.75 99 MET A O 1
ATOM 738 N N . THR A 1 100 ? 25.413 8.801 -20.914 1.00 94.81 100 THR A N 1
ATOM 739 C CA . THR A 1 100 ? 25.955 8.451 -19.594 1.00 94.81 100 THR A CA 1
ATOM 740 C C . THR A 1 100 ? 25.137 9.075 -18.461 1.00 94.81 100 THR A C 1
ATOM 742 O O . THR A 1 100 ? 24.713 8.372 -17.542 1.00 94.81 100 THR A O 1
ATOM 745 N N . HIS A 1 101 ? 24.874 10.386 -18.518 1.00 96.25 101 HIS A N 1
ATOM 746 C CA . HIS A 1 101 ? 24.106 11.072 -17.474 1.00 96.25 101 HIS A CA 1
ATOM 747 C C . HIS A 1 101 ? 22.667 10.566 -17.399 1.00 96.25 101 HIS A C 1
ATOM 749 O O . HIS A 1 101 ? 22.133 10.406 -16.303 1.00 96.25 101 HIS A O 1
ATOM 755 N N . TYR A 1 102 ? 22.041 10.289 -18.542 1.00 96.56 102 TYR A N 1
ATOM 756 C CA . TYR A 1 102 ? 20.656 9.843 -18.588 1.00 96.56 102 TYR A CA 1
ATOM 757 C C . TYR A 1 102 ? 20.502 8.402 -18.082 1.00 96.56 102 TYR A C 1
ATOM 759 O O . TYR A 1 102 ? 19.582 8.124 -17.314 1.00 96.56 102 TYR A O 1
ATOM 767 N N . VAL A 1 103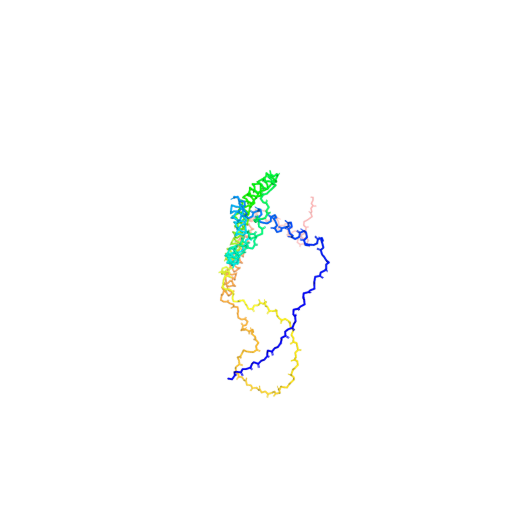 ? 21.445 7.506 -18.396 1.00 96.62 103 VAL A N 1
ATOM 768 C CA . VAL A 1 103 ? 21.504 6.166 -17.786 1.00 96.62 103 VAL A CA 1
ATOM 769 C C . VAL A 1 103 ? 21.636 6.267 -16.265 1.00 96.62 103 VAL A C 1
ATOM 771 O O . VAL A 1 103 ? 20.874 5.625 -15.544 1.00 96.62 103 VAL A O 1
ATOM 774 N N . LEU A 1 104 ? 22.559 7.095 -15.760 1.00 96.50 104 LEU A N 1
ATOM 775 C CA . LEU A 1 104 ? 22.735 7.298 -14.316 1.00 96.50 104 LEU A CA 1
ATOM 776 C C . LEU A 1 104 ? 21.477 7.877 -13.657 1.00 96.50 104 LEU A C 1
ATOM 778 O O . LEU A 1 104 ? 21.082 7.424 -12.581 1.00 96.50 104 LEU A O 1
ATOM 782 N N . LEU A 1 105 ? 20.823 8.837 -14.315 1.00 97.50 105 LEU A N 1
ATOM 783 C CA . LEU A 1 105 ? 19.565 9.418 -13.856 1.00 97.50 105 LEU A CA 1
ATOM 784 C C . LEU A 1 105 ? 18.471 8.355 -13.744 1.00 97.50 105 LEU A C 1
ATOM 786 O O . LEU A 1 105 ? 17.802 8.286 -12.717 1.00 97.50 105 LEU A O 1
ATOM 790 N N . LEU A 1 106 ? 18.300 7.512 -14.765 1.00 97.38 106 LEU A N 1
ATOM 791 C CA . LEU A 1 106 ? 17.306 6.439 -14.738 1.00 97.38 106 LEU A CA 1
ATOM 792 C C . LEU A 1 106 ? 17.623 5.397 -13.665 1.00 97.38 106 LEU A C 1
ATOM 794 O O . LEU A 1 106 ? 16.708 4.943 -12.988 1.00 97.38 106 LEU A O 1
ATOM 798 N N . CYS A 1 107 ? 18.894 5.052 -13.454 1.00 96.56 107 CYS A N 1
ATOM 799 C CA . CYS A 1 107 ? 19.292 4.163 -12.362 1.00 96.56 107 CYS A CA 1
ATOM 800 C C . CYS A 1 107 ? 18.947 4.753 -10.984 1.00 96.56 107 CYS A C 1
ATOM 802 O O . CYS A 1 107 ? 18.346 4.065 -10.164 1.00 96.56 107 CYS A O 1
ATOM 804 N N . SER A 1 108 ? 19.251 6.032 -10.751 1.00 97.00 108 SER A N 1
ATOM 805 C CA . SER A 1 108 ? 18.877 6.736 -9.513 1.00 97.00 108 SER A CA 1
ATOM 806 C C . SER A 1 108 ? 17.355 6.799 -9.331 1.00 97.00 108 SER A C 1
ATOM 808 O O . SER A 1 108 ? 16.820 6.479 -8.270 1.00 97.00 108 SER A O 1
ATOM 810 N N . PHE A 1 109 ? 16.626 7.131 -10.396 1.00 97.00 109 PHE A N 1
ATOM 811 C CA . PHE A 1 109 ? 15.168 7.184 -10.371 1.00 97.00 109 PHE A CA 1
ATOM 812 C C . PHE A 1 109 ? 14.539 5.809 -10.110 1.00 97.00 109 PHE A C 1
ATOM 814 O O . PHE A 1 109 ? 13.575 5.700 -9.354 1.00 97.00 109 PHE A O 1
ATOM 821 N N . LYS A 1 110 ? 15.112 4.741 -10.673 1.00 95.88 110 LYS A N 1
ATOM 822 C CA . LYS A 1 110 ? 14.714 3.359 -10.394 1.00 95.88 110 LYS A CA 1
ATOM 823 C C . LYS A 1 110 ? 14.813 3.051 -8.902 1.00 95.88 110 LYS A C 1
ATOM 825 O O . LYS A 1 110 ? 13.866 2.507 -8.344 1.00 95.88 110 LYS A O 1
ATOM 830 N N . GLU A 1 111 ? 15.925 3.394 -8.254 1.00 94.88 111 GLU A N 1
ATOM 831 C CA . GLU A 1 111 ? 16.108 3.173 -6.813 1.00 94.88 111 GLU A CA 1
ATOM 832 C C . GLU A 1 111 ? 15.063 3.937 -5.989 1.00 94.88 111 GLU A C 1
ATOM 834 O O . GLU A 1 111 ? 14.467 3.373 -5.069 1.00 94.88 111 GLU A O 1
ATOM 839 N N . GLN A 1 112 ? 14.769 5.185 -6.366 1.00 94.00 112 GLN A N 1
ATOM 840 C CA . GLN A 1 112 ? 13.715 5.983 -5.732 1.00 94.00 112 GLN A CA 1
ATOM 841 C C . GLN A 1 112 ? 12.328 5.346 -5.896 1.00 94.00 112 GLN A C 1
ATOM 843 O O . GLN A 1 112 ? 11.595 5.216 -4.914 1.00 94.00 112 GLN A O 1
ATOM 848 N N . LEU A 1 113 ? 11.981 4.893 -7.107 1.00 93.81 113 LEU A N 1
ATOM 849 C CA . LEU A 1 113 ? 10.729 4.181 -7.375 1.00 93.81 113 LEU A CA 1
ATOM 850 C C . LEU A 1 113 ? 10.629 2.889 -6.556 1.00 93.81 113 LEU A C 1
ATOM 852 O O . LEU A 1 113 ? 9.604 2.634 -5.925 1.00 93.81 113 LEU A O 1
ATOM 856 N N . GLN A 1 114 ? 11.698 2.087 -6.522 1.00 92.62 114 GLN A N 1
ATOM 857 C CA . GLN A 1 114 ? 11.731 0.846 -5.744 1.00 92.62 114 GLN A CA 1
ATOM 858 C C . GLN A 1 114 ? 11.537 1.113 -4.256 1.00 92.62 114 GLN A C 1
ATOM 860 O O . GLN A 1 114 ? 10.777 0.399 -3.605 1.00 92.62 114 GLN A O 1
ATOM 865 N N . GLN A 1 115 ? 12.190 2.142 -3.717 1.00 91.12 115 GLN A N 1
ATOM 866 C CA . GLN A 1 115 ? 12.041 2.503 -2.316 1.00 91.12 115 GLN A CA 1
ATOM 867 C C . GLN A 1 115 ? 10.615 2.970 -2.001 1.00 91.12 115 GLN A C 1
ATOM 869 O O . GLN A 1 115 ? 10.064 2.548 -0.986 1.00 91.12 115 GLN A O 1
ATOM 874 N N . HIS A 1 116 ? 9.991 3.773 -2.870 1.00 89.56 116 HIS A N 1
ATOM 875 C CA . HIS A 1 116 ? 8.607 4.216 -2.686 1.00 89.56 116 HIS A CA 1
ATOM 876 C C . HIS A 1 116 ? 7.627 3.033 -2.660 1.00 89.56 116 HIS A C 1
ATOM 878 O O . HIS A 1 116 ? 6.786 2.945 -1.768 1.00 89.56 116 HIS A O 1
ATOM 884 N N . VAL A 1 117 ? 7.760 2.088 -3.597 1.00 88.56 117 VAL A N 1
ATOM 885 C CA . VAL A 1 117 ? 6.926 0.874 -3.623 1.00 88.56 117 VAL A CA 1
ATOM 886 C C . VAL A 1 117 ? 7.186 0.002 -2.391 1.00 88.56 117 VAL A C 1
ATOM 888 O O . VAL A 1 117 ? 6.251 -0.469 -1.753 1.00 88.56 117 VAL A O 1
ATOM 891 N N . ARG A 1 11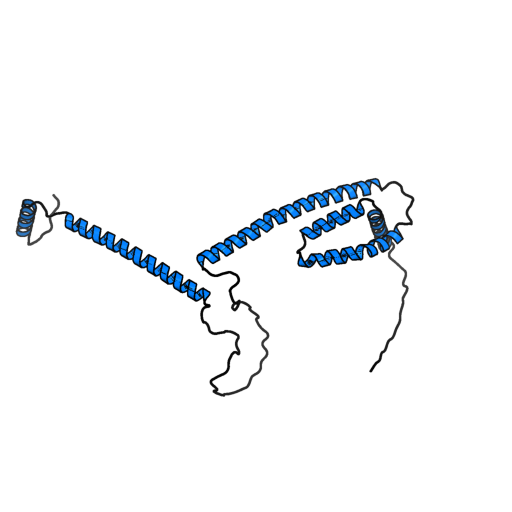8 ? 8.450 -0.197 -2.010 1.00 84.69 118 ARG A N 1
ATOM 892 C CA . ARG A 1 118 ? 8.804 -1.072 -0.886 1.00 84.69 118 ARG A CA 1
ATOM 893 C C . ARG A 1 118 ? 8.366 -0.517 0.468 1.00 84.69 118 ARG A C 1
ATOM 895 O O . ARG A 1 118 ? 8.038 -1.305 1.346 1.00 84.69 118 ARG A O 1
ATOM 902 N N . VAL A 1 119 ? 8.440 0.799 0.663 1.00 88.31 119 VAL A N 1
ATOM 903 C CA . VAL A 1 119 ? 8.132 1.441 1.948 1.00 88.31 119 VAL A CA 1
ATOM 904 C C . VAL A 1 119 ? 6.688 1.907 1.963 1.00 88.31 119 VAL A C 1
ATOM 906 O O . VAL A 1 119 ? 5.881 1.314 2.659 1.00 88.31 119 VAL A O 1
ATOM 909 N N . HIS A 1 120 ? 6.329 2.895 1.149 1.00 83.88 120 HIS A N 1
ATOM 910 C CA . HIS A 1 120 ? 5.039 3.570 1.283 1.00 83.88 120 HIS A CA 1
ATOM 911 C C . HIS A 1 120 ? 3.861 2.720 0.821 1.00 83.88 120 HIS A C 1
ATOM 913 O O . HIS A 1 120 ? 2.821 2.723 1.474 1.00 83.88 120 HIS A O 1
ATOM 919 N N . ALA A 1 121 ? 4.010 1.958 -0.269 1.00 87.81 121 ALA A N 1
ATOM 920 C CA . ALA A 1 121 ? 2.934 1.056 -0.675 1.00 87.81 121 ALA A CA 1
ATOM 921 C C . ALA A 1 121 ? 2.777 -0.094 0.332 1.00 87.81 121 ALA A C 1
ATOM 923 O O . ALA A 1 121 ? 1.655 -0.438 0.683 1.00 87.81 121 ALA A O 1
ATOM 924 N N . MET A 1 122 ? 3.880 -0.639 0.857 1.00 88.38 122 MET A N 1
ATOM 925 C CA . MET A 1 122 ? 3.819 -1.661 1.908 1.00 88.38 122 MET A CA 1
ATOM 926 C C . MET A 1 122 ? 3.194 -1.121 3.200 1.00 88.38 122 MET A C 1
ATOM 928 O O . MET A 1 122 ? 2.328 -1.774 3.762 1.00 88.38 122 MET A O 1
ATOM 932 N N . GLU A 1 123 ? 3.589 0.068 3.657 1.00 91.94 123 GLU A N 1
ATOM 933 C CA . GLU A 1 123 ? 3.001 0.741 4.823 1.00 91.94 123 GLU A CA 1
ATOM 934 C C . GLU A 1 123 ? 1.500 0.955 4.642 1.00 91.94 123 GLU A C 1
ATOM 936 O O . GLU A 1 123 ? 0.735 0.654 5.552 1.00 91.94 123 GLU A O 1
ATOM 941 N N . ALA A 1 124 ? 1.066 1.400 3.461 1.00 91.75 124 ALA A N 1
ATOM 942 C CA . ALA A 1 124 ? -0.352 1.541 3.153 1.00 91.75 124 ALA A CA 1
ATOM 943 C C . ALA A 1 124 ? -1.083 0.189 3.187 1.00 91.75 124 ALA A C 1
ATOM 945 O O . ALA A 1 124 ? -2.144 0.086 3.794 1.00 91.75 124 ALA A O 1
ATOM 946 N N . VAL A 1 125 ? -0.505 -0.860 2.590 1.00 91.06 125 VAL A N 1
ATOM 947 C CA . VAL A 1 125 ? -1.082 -2.216 2.603 1.00 91.06 125 VAL A CA 1
ATOM 948 C C . VAL A 1 125 ? -1.181 -2.759 4.028 1.00 91.06 125 VAL A C 1
ATOM 950 O O . VAL A 1 125 ? -2.220 -3.296 4.402 1.00 91.06 125 VAL A O 1
ATOM 953 N N . MET A 1 126 ? -0.138 -2.591 4.842 1.00 93.12 126 MET A N 1
ATOM 954 C CA . MET A 1 126 ? -0.151 -3.010 6.244 1.00 93.12 126 MET A CA 1
ATOM 955 C C . MET A 1 126 ? -1.163 -2.209 7.062 1.00 93.12 126 MET A C 1
ATOM 957 O O . MET A 1 126 ? -1.900 -2.807 7.831 1.00 93.12 126 MET A O 1
ATOM 961 N N . ALA A 1 127 ? -1.258 -0.892 6.869 1.00 94.44 127 ALA A N 1
ATOM 962 C CA . ALA A 1 127 ? -2.237 -0.062 7.567 1.00 94.44 127 ALA A CA 1
ATOM 963 C C . ALA A 1 127 ? -3.680 -0.453 7.205 1.00 94.44 127 ALA A C 1
ATOM 965 O O . ALA A 1 127 ? -4.533 -0.549 8.086 1.00 94.44 127 ALA A O 1
ATOM 966 N N . CYS A 1 128 ? -3.957 -0.735 5.928 1.00 92.12 128 CYS A N 1
ATOM 967 C CA . CYS A 1 128 ? -5.251 -1.277 5.511 1.00 92.12 128 CYS A CA 1
ATOM 968 C C . CYS A 1 128 ? -5.524 -2.632 6.171 1.00 92.12 128 CYS A C 1
ATOM 970 O O . CYS A 1 128 ? -6.605 -2.839 6.716 1.00 92.12 128 CYS A O 1
ATOM 972 N N . TRP A 1 129 ? -4.530 -3.522 6.193 1.00 92.94 129 TRP A N 1
ATOM 973 C CA . TRP A 1 129 ? -4.646 -4.824 6.844 1.00 92.94 129 TRP A CA 1
ATOM 974 C C . TRP A 1 129 ? -4.885 -4.711 8.361 1.00 92.94 129 TRP A C 1
ATOM 976 O O . TRP A 1 129 ? -5.713 -5.431 8.912 1.00 92.94 129 TRP A O 1
ATOM 986 N N . GLU A 1 130 ? -4.225 -3.775 9.046 1.00 95.19 130 GLU A N 1
ATOM 987 C CA . GLU A 1 130 ? -4.446 -3.488 10.470 1.00 95.19 130 GLU A CA 1
ATOM 988 C C . GLU A 1 130 ? -5.869 -2.974 10.735 1.00 95.19 130 GLU A C 1
ATOM 990 O O . GLU A 1 130 ? -6.509 -3.380 11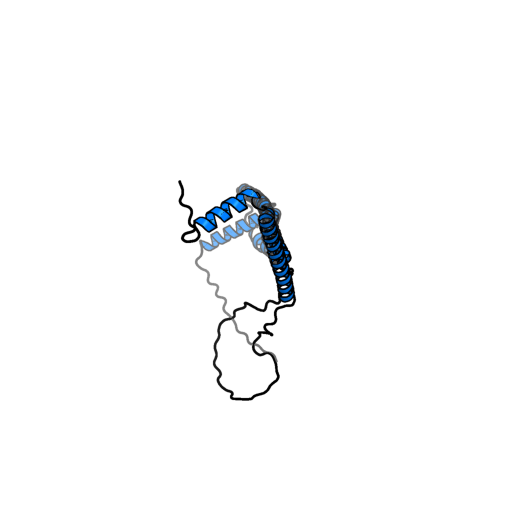.710 1.00 95.19 130 GLU A O 1
ATOM 995 N N . ILE A 1 131 ? -6.398 -2.110 9.861 1.00 93.06 131 ILE A N 1
ATOM 996 C CA . ILE A 1 131 ? -7.786 -1.634 9.941 1.00 93.06 131 ILE A CA 1
ATOM 997 C C . ILE A 1 131 ? -8.758 -2.801 9.743 1.00 93.06 131 ILE A C 1
ATOM 999 O O . ILE A 1 131 ? -9.678 -2.964 10.545 1.00 93.06 131 ILE A O 1
ATOM 1003 N N . GLU A 1 132 ? -8.545 -3.633 8.724 1.00 89.62 132 GLU A N 1
ATOM 1004 C CA . GLU A 1 132 ? -9.357 -4.827 8.463 1.00 89.62 132 GLU A CA 1
ATOM 1005 C C . GLU A 1 132 ? -9.348 -5.786 9.659 1.00 89.62 132 GLU A C 1
ATOM 1007 O O . GLU A 1 132 ? -10.402 -6.248 10.098 1.00 89.62 132 GLU A O 1
ATOM 1012 N N . GLN A 1 133 ? -8.176 -6.029 10.247 1.00 89.75 133 GLN A N 1
ATOM 1013 C CA . GLN A 1 133 ? -8.034 -6.859 11.438 1.00 89.75 133 GLN A CA 1
ATOM 1014 C C . GLN A 1 133 ? -8.768 -6.256 12.645 1.00 89.75 133 GLN A C 1
ATOM 1016 O O . GLN A 1 133 ? -9.441 -6.977 13.385 1.00 89.75 133 GLN A O 1
ATOM 1021 N N . SER A 1 134 ? -8.651 -4.944 12.862 1.00 91.38 134 SER A N 1
ATOM 1022 C CA . SER A 1 134 ? -9.336 -4.236 13.949 1.00 91.38 134 SER A CA 1
ATOM 1023 C C . SER A 1 134 ? -10.856 -4.327 13.802 1.00 91.38 134 SER A C 1
ATOM 1025 O O . SER A 1 134 ? -11.560 -4.660 14.760 1.00 91.38 134 SER A O 1
ATOM 1027 N N . LEU A 1 135 ? -11.364 -4.132 12.581 1.00 87.69 135 LEU A N 1
ATOM 1028 C CA . LEU A 1 135 ? -12.777 -4.317 12.262 1.00 87.69 135 LEU A CA 1
ATOM 1029 C C . LEU A 1 135 ? -13.214 -5.756 12.519 1.00 87.69 135 LEU A C 1
ATOM 1031 O O . LEU A 1 135 ? -14.233 -5.961 13.176 1.00 87.69 135 LEU A O 1
ATOM 1035 N N . GLN A 1 136 ? -12.439 -6.747 12.082 1.00 85.50 136 GLN A N 1
ATOM 1036 C CA . GLN A 1 136 ? -12.747 -8.155 12.318 1.00 85.50 136 GLN A CA 1
ATOM 1037 C C . GLN A 1 136 ? -12.712 -8.521 13.808 1.00 85.50 136 GLN A C 1
ATOM 1039 O O . GLN A 1 136 ? -13.527 -9.318 14.259 1.00 85.50 136 GLN A O 1
ATOM 1044 N N . SER A 1 137 ? -11.825 -7.918 14.599 1.00 84.38 137 SER A N 1
ATOM 1045 C CA . SER A 1 137 ? -11.800 -8.083 16.058 1.00 84.38 137 SER A CA 1
ATOM 1046 C C . SER A 1 137 ? -13.060 -7.509 16.718 1.00 84.38 137 SER A C 1
ATOM 1048 O O . SER A 1 137 ? -13.681 -8.168 17.552 1.00 84.38 137 SER A O 1
ATOM 1050 N N . LEU A 1 138 ? -13.472 -6.303 16.311 1.00 83.12 138 LEU A N 1
ATOM 1051 C CA . LEU A 1 138 ? -14.639 -5.613 16.865 1.00 83.12 138 LEU A CA 1
ATOM 1052 C C . LEU A 1 138 ? -15.961 -6.285 16.471 1.00 83.12 138 LEU A C 1
ATOM 1054 O O . LEU A 1 138 ? -16.875 -6.409 17.282 1.00 83.12 138 LEU A O 1
ATOM 1058 N N . THR A 1 139 ? -16.072 -6.695 15.212 1.00 79.62 139 THR A N 1
ATOM 1059 C CA . THR A 1 139 ? -17.329 -7.177 14.623 1.00 79.62 139 THR A CA 1
ATOM 1060 C C . THR A 1 139 ? -17.416 -8.701 14.566 1.00 79.62 139 THR A C 1
ATOM 1062 O O . THR A 1 139 ? -18.506 -9.264 14.507 1.00 79.62 139 THR A O 1
ATOM 1065 N N . GLY A 1 140 ? -16.280 -9.399 14.596 1.00 74.88 140 GLY A N 1
ATOM 1066 C CA . GLY A 1 140 ? -16.203 -10.840 14.376 1.00 74.88 140 GLY A CA 1
ATOM 1067 C C . GLY A 1 140 ? -16.475 -11.276 12.933 1.00 74.88 140 GLY A C 1
ATOM 1068 O O . GLY A 1 140 ? -16.540 -12.482 12.703 1.00 74.88 140 GLY A O 1
ATOM 1069 N N . VAL A 1 141 ? -16.648 -10.347 11.981 1.00 70.69 141 VAL A N 1
ATOM 1070 C CA . VAL A 1 141 ? -16.964 -10.665 10.578 1.00 70.69 141 VAL A CA 1
ATOM 1071 C C . VAL A 1 141 ? -15.728 -10.525 9.689 1.00 70.69 141 VAL A C 1
ATOM 1073 O O . VAL A 1 141 ? -14.926 -9.609 9.866 1.00 70.69 141 VAL A O 1
ATOM 1076 N N . SER A 1 142 ? -15.543 -11.464 8.758 1.00 69.00 142 SER A N 1
ATOM 1077 C CA . SER A 1 142 ? -14.437 -11.424 7.794 1.00 69.00 142 SER A CA 1
ATOM 1078 C C . SER A 1 142 ? -14.770 -10.482 6.633 1.00 69.00 142 SER A C 1
ATOM 1080 O O . SER A 1 142 ? -15.871 -10.595 6.089 1.00 69.00 142 SER A O 1
ATOM 1082 N N . PRO A 1 143 ? -13.849 -9.601 6.191 1.00 59.50 143 PRO A N 1
ATOM 1083 C CA . PRO A 1 143 ? -14.103 -8.648 5.102 1.00 59.50 143 PRO A CA 1
ATOM 1084 C C . PRO A 1 143 ? -14.552 -9.282 3.772 1.00 59.50 143 PRO A C 1
ATOM 1086 O O . PRO A 1 143 ? -15.173 -8.613 2.954 1.00 59.50 143 PRO A O 1
ATOM 1089 N N . GLY A 1 144 ? -14.263 -10.570 3.546 1.00 60.47 144 GLY A N 1
ATOM 1090 C CA . GLY A 1 144 ? -14.624 -11.292 2.317 1.00 60.47 144 GLY A CA 1
ATOM 1091 C C . GLY A 1 144 ? -16.012 -11.945 2.311 1.00 60.47 144 GLY A C 1
ATOM 1092 O O . GLY A 1 144 ? -16.380 -12.558 1.314 1.00 60.47 144 GLY A O 1
ATOM 1093 N N . GLU A 1 145 ? -16.771 -11.852 3.404 1.00 54.50 145 GLU A N 1
ATOM 1094 C CA . GLU A 1 145 ? -18.011 -12.618 3.622 1.00 54.50 145 GLU A CA 1
ATOM 1095 C C . GLU A 1 145 ? -19.258 -11.715 3.678 1.00 54.50 145 GLU A C 1
ATOM 1097 O O . GLU A 1 145 ? -20.242 -12.006 4.355 1.00 54.50 145 GLU A O 1
ATOM 1102 N N . GLY A 1 146 ? -19.203 -10.581 2.972 1.00 52.25 146 GLY A N 1
ATOM 1103 C CA . GLY A 1 146 ? -20.336 -9.688 2.754 1.00 52.25 146 GLY A CA 1
ATOM 1104 C C . GLY A 1 146 ? -20.880 -9.855 1.340 1.00 52.25 146 GLY A C 1
ATOM 1105 O O . GLY A 1 146 ? -20.280 -9.386 0.378 1.00 52.25 146 GLY A O 1
ATOM 1106 N N . THR A 1 147 ? -22.032 -10.505 1.194 1.00 50.88 147 THR A N 1
ATOM 1107 C CA . THR A 1 147 ? -22.855 -10.401 -0.018 1.00 50.88 147 THR A CA 1
ATOM 1108 C C . THR A 1 147 ? -23.200 -8.929 -0.254 1.00 50.88 147 THR A C 1
ATOM 1110 O O . THR A 1 147 ? -23.998 -8.353 0.483 1.00 50.88 147 THR A O 1
ATOM 1113 N N . GLY A 1 148 ? -22.563 -8.317 -1.257 1.00 51.25 148 GLY A N 1
ATOM 1114 C CA . GLY A 1 148 ? -22.750 -6.923 -1.664 1.00 51.25 148 GLY A CA 1
ATOM 1115 C C . GLY A 1 148 ? -24.130 -6.674 -2.268 1.00 51.25 148 GLY A C 1
ATOM 1116 O O . GLY A 1 148 ? -24.275 -6.640 -3.484 1.00 51.25 148 GLY A O 1
ATOM 1117 N N . ALA A 1 149 ? -25.144 -6.530 -1.416 1.00 50.97 149 ALA A N 1
ATOM 1118 C CA . ALA A 1 149 ? -26.531 -6.323 -1.832 1.00 50.97 149 ALA A CA 1
ATOM 1119 C C . ALA A 1 149 ? -27.095 -4.938 -1.478 1.00 50.97 149 ALA A C 1
ATOM 1121 O O . ALA A 1 149 ? -28.302 -4.735 -1.566 1.00 50.97 149 ALA A O 1
ATOM 1122 N N . THR A 1 150 ? -26.271 -3.960 -1.106 1.00 51.44 150 THR A N 1
ATOM 1123 C CA . THR A 1 150 ? -26.733 -2.570 -1.040 1.00 51.44 150 THR A CA 1
ATOM 1124 C C . THR A 1 150 ? -25.667 -1.669 -1.654 1.00 51.44 150 THR A C 1
ATOM 1126 O O . THR A 1 150 ? -24.487 -1.822 -1.359 1.00 51.44 150 THR A O 1
ATOM 1129 N N . MET A 1 151 ? -26.092 -0.733 -2.504 1.00 47.47 151 MET A N 1
ATOM 1130 C CA . MET A 1 151 ? -25.290 0.324 -3.145 1.00 47.47 151 MET A CA 1
ATOM 1131 C C . MET A 1 151 ? -24.662 0.005 -4.522 1.00 47.47 151 MET A C 1
ATOM 1133 O O . MET A 1 151 ? -23.451 0.055 -4.703 1.00 47.47 151 MET A O 1
ATOM 1137 N N . SER A 1 152 ? -25.513 -0.235 -5.519 1.00 44.38 152 SER A N 1
ATOM 1138 C CA . SER A 1 152 ? -25.361 0.330 -6.876 1.00 44.38 152 SER A CA 1
ATOM 1139 C C . SER A 1 152 ? -26.802 0.495 -7.369 1.00 44.38 152 SER A C 1
ATOM 1141 O O . SER A 1 152 ? -27.462 -0.504 -7.623 1.00 44.38 152 SER A O 1
ATOM 1143 N N . ASP A 1 153 ? -27.479 1.627 -7.176 1.00 50.94 153 ASP A N 1
ATOM 1144 C CA . ASP A 1 153 ? -27.266 2.930 -7.826 1.00 50.94 153 ASP A CA 1
ATOM 1145 C C . ASP A 1 153 ? -26.991 2.767 -9.324 1.00 50.94 153 ASP A C 1
ATOM 1147 O O . ASP A 1 153 ? -25.844 2.696 -9.759 1.00 50.94 153 ASP A O 1
ATOM 1151 N N . ASP A 1 154 ? -28.077 2.582 -10.072 1.00 49.75 154 ASP A N 1
ATOM 1152 C CA . ASP A 1 154 ? -28.166 2.815 -11.511 1.00 49.75 154 ASP A CA 1
ATOM 1153 C C . ASP A 1 154 ? -29.506 3.539 -11.711 1.00 49.75 154 ASP A C 1
ATOM 1155 O O . ASP A 1 154 ? -30.572 2.919 -11.749 1.00 49.75 154 ASP A O 1
ATOM 1159 N N . ASP A 1 155 ? -29.445 4.870 -11.650 1.00 48.06 155 ASP A N 1
ATOM 1160 C CA . ASP A 1 155 ? -30.575 5.765 -11.886 1.00 48.06 155 ASP A CA 1
ATOM 1161 C C . ASP A 1 155 ? -30.816 5.918 -13.401 1.00 48.06 155 ASP A C 1
ATOM 1163 O O . ASP A 1 155 ? -29.913 6.252 -14.167 1.00 48.06 155 ASP A O 1
ATOM 1167 N N . ASP A 1 156 ? -32.089 5.743 -13.760 1.00 45.78 156 ASP A N 1
ATOM 1168 C CA . ASP A 1 156 ? -32.829 6.358 -14.866 1.00 45.78 156 ASP A CA 1
ATOM 1169 C C . ASP A 1 156 ? -32.471 6.043 -16.335 1.00 45.78 156 ASP A C 1
ATOM 1171 O O . ASP A 1 156 ? -31.689 6.729 -16.987 1.00 45.78 156 ASP A O 1
ATOM 1175 N N . ASP A 1 157 ? -33.284 5.164 -16.938 1.00 42.03 157 ASP A N 1
ATOM 1176 C CA . ASP A 1 157 ? -33.996 5.529 -18.171 1.00 42.03 157 ASP A CA 1
ATOM 1177 C C . ASP A 1 157 ? -35.454 5.030 -18.115 1.00 42.03 157 ASP A C 1
ATOM 1179 O O . ASP A 1 157 ? -35.778 3.845 -18.229 1.00 42.03 157 ASP A O 1
ATOM 1183 N N . GLN A 1 158 ? -36.347 5.991 -17.892 1.00 47.75 158 GLN A N 1
ATOM 1184 C CA . GLN A 1 158 ? -37.795 5.865 -17.834 1.00 47.75 158 GLN A CA 1
ATOM 1185 C C . GLN A 1 158 ? -38.373 5.704 -19.250 1.00 47.75 158 GLN A C 1
ATOM 1187 O O . GLN A 1 158 ? -38.419 6.666 -20.014 1.00 47.75 158 GLN A O 1
ATOM 1192 N N . VAL A 1 159 ? -38.899 4.519 -19.583 1.00 38.78 159 VAL A N 1
ATOM 1193 C CA . VAL A 1 159 ? -39.839 4.343 -20.705 1.00 38.78 159 VAL A CA 1
ATOM 1194 C C . VAL A 1 159 ? -41.055 3.512 -20.293 1.00 38.78 159 VAL A C 1
ATOM 1196 O O . VAL A 1 159 ? -41.048 2.288 -20.253 1.00 38.78 159 VAL A O 1
ATOM 1199 N N . ASP A 1 160 ? -42.092 4.262 -19.938 1.00 42.16 160 ASP A N 1
ATOM 1200 C CA . ASP A 1 160 ? -43.512 4.072 -20.240 1.00 42.16 160 ASP A CA 1
ATOM 1201 C C . ASP A 1 160 ? -43.938 2.711 -20.839 1.00 42.16 160 ASP A C 1
ATOM 1203 O O . ASP A 1 160 ? -43.646 2.394 -21.996 1.00 42.16 160 ASP A O 1
ATOM 1207 N N . SER A 1 161 ? -44.712 1.920 -20.089 1.00 41.53 161 SER A N 1
ATOM 1208 C CA . SER A 1 161 ? -45.743 1.046 -20.671 1.00 41.53 161 SER A CA 1
ATOM 1209 C C . SER A 1 161 ? -46.833 0.751 -19.639 1.00 41.53 161 SER A C 1
ATOM 1211 O O . SER A 1 161 ? -46.675 -0.077 -18.742 1.00 41.53 161 SER A O 1
ATOM 1213 N N . ASP A 1 162 ? -47.960 1.437 -19.793 1.00 38.91 162 ASP A N 1
ATOM 1214 C CA . ASP A 1 162 ? -49.236 1.073 -19.186 1.00 38.91 162 ASP A CA 1
ATOM 1215 C C . ASP A 1 162 ? -49.711 -0.334 -19.608 1.00 38.91 162 ASP A C 1
ATOM 1217 O O . ASP A 1 162 ? -49.404 -0.825 -20.696 1.00 38.91 162 ASP A O 1
ATOM 1221 N N . ALA A 1 163 ? -50.596 -0.884 -18.767 1.00 41.41 163 ALA A N 1
ATOM 1222 C CA . ALA A 1 163 ? -51.484 -2.036 -18.968 1.00 41.41 163 ALA A CA 1
ATOM 1223 C C . ALA A 1 163 ? -50.959 -3.432 -18.559 1.00 41.41 163 ALA A C 1
ATOM 1225 O O . ALA A 1 163 ? -50.420 -4.186 -19.362 1.00 41.41 163 ALA A O 1
ATOM 1226 N N . ASN A 1 164 ? -51.332 -3.886 -17.354 1.00 36.09 164 ASN A N 1
ATOM 1227 C CA . ASN A 1 164 ? -52.493 -4.778 -17.250 1.00 36.09 164 ASN A CA 1
ATOM 1228 C C . ASN A 1 164 ? -53.010 -4.984 -15.817 1.00 36.09 164 ASN A C 1
ATOM 1230 O O . ASN A 1 164 ? -52.285 -5.148 -14.842 1.00 36.09 164 ASN A O 1
ATOM 1234 N N . LEU A 1 165 ? -54.334 -4.958 -15.776 1.00 45.56 165 LEU A N 1
ATOM 1235 C CA . LEU A 1 165 ? -55.281 -5.096 -14.685 1.00 45.56 165 LEU A CA 1
ATOM 1236 C C . LEU A 1 165 ? -55.337 -6.544 -14.152 1.00 45.56 165 LEU A C 1
ATOM 1238 O O . LEU A 1 165 ? -55.606 -7.459 -14.917 1.00 45.56 165 LEU A O 1
ATOM 1242 N N . PHE A 1 166 ? -55.196 -6.688 -12.830 1.00 40.31 166 PHE A N 1
ATOM 1243 C CA . PHE A 1 166 ? -55.847 -7.695 -11.973 1.00 40.31 166 PHE A CA 1
ATOM 1244 C C . PHE A 1 166 ? -55.620 -9.188 -12.302 1.00 40.31 166 PHE A C 1
ATOM 1246 O O . PHE A 1 166 ? -56.373 -9.777 -13.071 1.00 40.31 166 PHE A O 1
ATOM 1253 N N . ASP A 1 167 ? -54.711 -9.844 -11.570 1.00 35.16 167 ASP A N 1
ATOM 1254 C CA . ASP A 1 167 ? -54.991 -11.193 -11.062 1.00 35.16 167 ASP A CA 1
ATOM 1255 C C . ASP A 1 167 ? -54.276 -11.467 -9.729 1.00 35.16 167 ASP A C 1
ATOM 1257 O O . ASP A 1 167 ? -53.085 -11.216 -9.550 1.00 35.16 167 ASP A O 1
ATOM 1261 N N . THR A 1 168 ? -55.056 -11.960 -8.773 1.00 49.25 168 THR A N 1
ATOM 1262 C CA . THR A 1 168 ? -54.621 -12.472 -7.478 1.00 49.25 168 THR A CA 1
ATOM 1263 C C . THR A 1 168 ? -54.105 -13.888 -7.704 1.00 49.25 168 THR A C 1
ATOM 1265 O O . THR A 1 168 ? -54.886 -14.832 -7.765 1.00 49.25 168 THR A O 1
ATOM 1268 N N . SER A 1 169 ? -52.785 -14.050 -7.779 1.00 39.00 169 SER A N 1
ATOM 1269 C CA . SER A 1 169 ? -52.153 -15.361 -7.633 1.00 39.00 169 SER A CA 1
ATOM 1270 C C . SER A 1 169 ? -51.024 -15.275 -6.618 1.00 39.00 169 SER A C 1
ATOM 1272 O O . SER A 1 169 ? -49.964 -14.706 -6.850 1.00 39.00 169 SER A O 1
ATOM 1274 N N . LEU A 1 170 ? -51.321 -15.829 -5.449 1.00 50.00 170 LEU A N 1
ATOM 1275 C CA . LEU A 1 170 ? -50.374 -16.288 -4.449 1.00 50.00 170 LEU A CA 1
ATOM 1276 C C . LEU A 1 170 ? -49.405 -17.281 -5.124 1.00 50.00 170 LEU A C 1
ATOM 1278 O O . LEU A 1 170 ? -49.889 -18.255 -5.694 1.00 50.00 170 LEU A O 1
ATOM 1282 N N . ASP A 1 171 ? -48.094 -17.035 -4.998 1.00 44.41 171 ASP A N 1
ATOM 1283 C CA . ASP A 1 171 ? -46.941 -17.891 -5.375 1.00 44.41 171 ASP A CA 1
ATOM 1284 C C . ASP A 1 171 ? -46.164 -17.480 -6.655 1.00 44.41 171 ASP A C 1
ATOM 1286 O O . ASP A 1 171 ? -46.728 -17.409 -7.744 1.00 44.41 171 ASP A O 1
ATOM 1290 N N . GLY A 1 172 ? -44.850 -17.224 -6.501 1.00 38.06 172 GLY A N 1
ATOM 1291 C CA . GLY A 1 172 ? -43.881 -16.886 -7.568 1.00 38.06 172 GLY A CA 1
ATOM 1292 C C . GLY A 1 172 ? -43.274 -15.472 -7.459 1.00 38.06 172 GLY A C 1
ATOM 1293 O O . GLY A 1 172 ? -43.763 -14.542 -8.085 1.00 38.06 172 GLY A O 1
ATOM 1294 N N . THR A 1 173 ? -42.350 -15.200 -6.531 1.00 47.28 173 THR A N 1
ATOM 1295 C CA . THR A 1 173 ? -40.879 -15.267 -6.723 1.00 47.28 173 THR A CA 1
ATOM 1296 C C . THR A 1 173 ? -40.305 -14.160 -7.631 1.00 47.28 173 THR A C 1
ATOM 1298 O O . THR A 1 173 ? -40.427 -14.201 -8.848 1.00 47.28 173 THR A O 1
ATOM 1301 N N . ASP A 1 174 ? -39.632 -13.210 -6.970 1.00 44.47 174 ASP A N 1
ATOM 1302 C CA . ASP A 1 174 ? -38.478 -12.409 -7.406 1.00 44.47 174 ASP A CA 1
ATOM 1303 C C . ASP A 1 174 ? -38.602 -11.566 -8.689 1.00 44.47 174 ASP A C 1
ATOM 1305 O O . ASP A 1 174 ? -38.000 -11.856 -9.718 1.00 44.47 174 ASP A O 1
ATOM 1309 N N . SER A 1 175 ? -39.300 -10.430 -8.590 1.00 54.06 175 SER A N 1
ATOM 1310 C CA . SER A 1 175 ? -39.224 -9.342 -9.581 1.00 54.06 175 SER A CA 1
ATOM 1311 C C . SER A 1 175 ? -39.123 -7.962 -8.920 1.00 54.06 175 SER A C 1
ATOM 1313 O O . SER A 1 175 ? -39.861 -7.047 -9.258 1.00 54.06 175 SER A O 1
ATOM 1315 N N . MET A 1 176 ? -38.225 -7.853 -7.942 1.00 50.34 176 MET A N 1
ATOM 1316 C CA . MET A 1 176 ? -37.417 -6.683 -7.565 1.00 50.34 176 MET A CA 1
ATOM 1317 C C . MET A 1 176 ? -36.308 -7.273 -6.690 1.00 50.34 176 MET A C 1
ATOM 1319 O O . MET A 1 176 ? -36.627 -7.943 -5.713 1.00 50.34 176 MET A O 1
ATOM 1323 N N . GLY A 1 177 ? -35.036 -7.103 -7.057 1.00 48.28 177 GLY A N 1
ATOM 1324 C CA . GLY A 1 177 ? -33.865 -7.811 -6.505 1.00 48.28 177 GLY A CA 1
ATOM 1325 C C . GLY A 1 177 ? -33.529 -7.578 -5.023 1.00 48.28 177 GLY A C 1
ATOM 1326 O O . GLY A 1 177 ? -32.371 -7.686 -4.635 1.00 48.28 177 GLY A O 1
ATOM 1327 N N . PHE A 1 178 ? -34.513 -7.267 -4.184 1.00 46.59 178 PHE A N 1
ATOM 1328 C CA . PHE A 1 178 ? -34.396 -7.261 -2.737 1.00 46.59 178 PHE A CA 1
ATOM 1329 C C . PHE A 1 178 ? -34.862 -8.616 -2.201 1.00 46.59 178 PHE A C 1
ATOM 1331 O O . PHE A 1 178 ? -36.055 -8.869 -2.027 1.00 46.59 178 PHE A O 1
ATOM 1338 N N . GLY A 1 179 ? -33.901 -9.504 -1.936 1.00 57.53 179 GLY A N 1
ATOM 1339 C CA . GLY A 1 179 ? -34.157 -10.691 -1.125 1.00 57.53 179 GLY A CA 1
ATOM 1340 C C . GLY A 1 179 ? -34.709 -10.309 0.260 1.00 57.53 179 GLY A C 1
ATOM 1341 O O . GLY A 1 179 ? -34.644 -9.140 0.655 1.00 57.53 179 GLY A O 1
ATOM 1342 N N . PRO A 1 180 ? -35.262 -11.271 1.021 1.00 52.78 180 PRO A N 1
ATOM 1343 C CA . PRO A 1 180 ? -35.836 -11.011 2.340 1.00 52.78 180 PRO A CA 1
ATOM 1344 C C . PRO A 1 180 ? -34.884 -10.160 3.198 1.00 52.78 180 PRO A C 1
ATOM 1346 O O . PRO A 1 180 ? -33.702 -10.485 3.259 1.00 52.78 180 PRO A O 1
ATOM 1349 N N . LEU A 1 181 ? -35.395 -9.120 3.881 1.00 61.31 181 LEU A N 1
ATOM 1350 C CA . LEU A 1 181 ? -34.678 -8.197 4.800 1.00 61.31 181 LEU A CA 1
ATOM 1351 C C . LEU A 1 181 ? -34.105 -8.885 6.058 1.00 61.31 181 LEU A C 1
ATOM 1353 O O . LEU A 1 181 ? -34.105 -8.346 7.165 1.00 61.31 181 LEU A O 1
ATOM 1357 N N . ILE A 1 182 ? -33.708 -10.136 5.920 1.00 63.78 182 ILE A N 1
ATOM 1358 C CA . ILE A 1 182 ? -33.259 -10.999 6.979 1.00 63.78 182 ILE A CA 1
ATOM 1359 C C . ILE A 1 182 ? -31.766 -10.723 7.166 1.00 63.78 182 ILE A C 1
ATOM 1361 O O . ILE A 1 182 ? -31.004 -10.964 6.229 1.00 63.78 182 ILE A O 1
ATOM 1365 N N . PRO A 1 183 ? -31.338 -10.270 8.361 1.00 66.50 183 PRO A N 1
ATOM 1366 C CA . PRO A 1 183 ? -29.929 -10.050 8.638 1.00 66.50 183 PRO A CA 1
ATOM 1367 C C . PRO A 1 183 ? -29.113 -11.303 8.330 1.00 66.50 183 PRO A C 1
ATOM 1369 O O . PRO A 1 183 ? -29.534 -12.432 8.628 1.00 66.50 183 PRO A O 1
ATOM 1372 N N . THR A 1 184 ? -27.945 -11.093 7.741 1.00 74.56 184 THR A N 1
ATOM 1373 C CA . THR A 1 184 ? -26.979 -12.148 7.444 1.00 74.56 184 THR A CA 1
ATOM 1374 C C . THR A 1 184 ? -26.589 -12.889 8.726 1.00 74.56 184 THR A C 1
ATOM 1376 O O . THR A 1 184 ? -26.754 -12.402 9.847 1.00 74.56 184 THR A O 1
ATOM 1379 N N . GLU A 1 185 ? -26.106 -14.124 8.600 1.00 73.69 185 GLU A N 1
ATOM 1380 C CA . GLU A 1 185 ? -25.690 -14.918 9.764 1.00 73.69 185 GLU A CA 1
ATOM 1381 C C . GLU A 1 185 ? -24.612 -14.205 10.601 1.00 73.69 185 GLU A C 1
ATOM 1383 O O . GLU A 1 185 ? -24.644 -14.244 11.834 1.00 73.69 185 GLU A O 1
ATOM 1388 N N . SER A 1 186 ? -23.717 -13.479 9.931 1.00 71.06 186 SER A N 1
ATOM 1389 C CA . SER A 1 186 ? -22.659 -12.685 10.547 1.00 71.06 186 SER A CA 1
ATOM 1390 C C . SER A 1 186 ? -23.221 -11.485 11.328 1.00 71.06 186 SER A C 1
ATOM 1392 O O . SER A 1 186 ? -22.868 -11.295 12.494 1.00 71.06 186 SER A O 1
ATOM 1394 N N . GLU A 1 187 ? -24.186 -10.753 10.763 1.00 78.06 187 GLU A N 1
ATOM 1395 C CA . GLU A 1 187 ? -24.911 -9.675 11.453 1.00 78.06 187 GLU A CA 1
ATOM 1396 C C . GLU A 1 187 ? -25.696 -10.189 12.666 1.00 78.06 187 GLU A C 1
ATOM 1398 O O . GLU A 1 187 ? -25.682 -9.568 13.732 1.00 78.06 187 GLU A O 1
ATOM 1403 N N . ARG A 1 188 ? -26.343 -11.355 12.548 1.00 79.75 188 ARG A N 1
ATOM 1404 C CA . ARG A 1 188 ? -27.050 -11.989 13.672 1.00 79.75 188 ARG A CA 1
ATOM 1405 C C . ARG A 1 188 ? -26.098 -12.372 14.803 1.00 79.75 188 ARG A C 1
ATOM 1407 O O . ARG A 1 188 ? -26.413 -12.142 15.970 1.00 79.75 188 ARG A O 1
ATOM 1414 N N . SER A 1 189 ? -24.944 -12.945 14.467 1.00 81.19 189 SER A N 1
ATOM 1415 C CA . SER A 1 189 ? -23.908 -13.321 15.435 1.00 81.19 189 SER A CA 1
ATOM 1416 C C . SER A 1 189 ? -23.347 -12.096 16.167 1.00 81.19 189 SER A C 1
ATOM 1418 O O . SER A 1 189 ? -23.234 -12.107 17.398 1.00 81.19 189 SER A O 1
ATOM 1420 N N . LEU A 1 190 ? -23.081 -11.006 15.436 1.00 84.81 190 LEU A N 1
ATOM 1421 C CA . LEU A 1 190 ? -22.674 -9.724 16.013 1.00 84.81 190 LEU A CA 1
ATOM 1422 C C . LEU A 1 190 ? -23.733 -9.190 16.983 1.00 84.81 190 LEU A C 1
ATOM 1424 O O . LEU A 1 190 ? -23.412 -8.875 18.130 1.00 84.81 190 LEU A O 1
ATOM 1428 N N . MET A 1 191 ? -24.997 -9.139 16.557 1.00 85.06 191 MET A N 1
ATOM 1429 C CA . MET A 1 191 ? -26.098 -8.678 17.406 1.00 85.06 191 MET A CA 1
ATOM 1430 C C . MET A 1 191 ? -26.221 -9.498 18.694 1.00 85.06 191 MET A C 1
ATOM 1432 O O . MET A 1 191 ? -26.387 -8.918 19.769 1.00 85.06 191 MET A O 1
ATOM 1436 N N . GLU A 1 192 ? -26.104 -10.827 18.627 1.00 86.31 192 GLU A N 1
ATOM 1437 C CA . GLU A 1 192 ? -26.187 -11.666 19.827 1.00 86.31 192 GLU A CA 1
ATOM 1438 C C . GLU A 1 192 ? -24.990 -11.444 20.760 1.00 86.31 192 GLU A C 1
ATOM 1440 O O . GLU A 1 192 ? -25.171 -11.358 21.978 1.00 86.31 192 GLU A O 1
ATOM 1445 N N . ARG A 1 193 ? -23.777 -11.268 20.218 1.00 86.19 193 ARG A N 1
ATOM 1446 C CA . ARG A 1 193 ? -22.584 -10.938 21.015 1.00 86.19 193 ARG A CA 1
ATOM 1447 C C . ARG A 1 193 ? -22.746 -9.601 21.740 1.00 86.19 193 ARG A C 1
ATOM 1449 O O . ARG A 1 193 ? -22.586 -9.560 22.959 1.00 86.19 193 ARG A O 1
ATOM 1456 N N . VAL A 1 194 ? -23.143 -8.550 21.020 1.00 89.12 194 VAL A N 1
ATOM 1457 C CA . VAL A 1 194 ? -23.407 -7.214 21.585 1.00 89.12 194 VAL A CA 1
ATOM 1458 C C . VAL A 1 194 ? -24.474 -7.294 22.675 1.00 89.12 194 VAL A C 1
ATOM 1460 O O . VAL A 1 194 ? -24.325 -6.725 23.756 1.00 89.12 194 VAL A O 1
ATOM 1463 N N . ARG A 1 195 ? -25.542 -8.066 22.444 1.00 91.06 195 ARG A N 1
ATOM 1464 C CA . ARG A 1 195 ? -26.599 -8.287 23.437 1.00 91.06 195 ARG A CA 1
ATOM 1465 C C . ARG A 1 195 ? -26.067 -8.969 24.698 1.00 91.06 195 ARG A C 1
ATOM 1467 O O . ARG A 1 195 ? -26.469 -8.611 25.808 1.00 91.06 195 ARG A O 1
ATOM 1474 N N . HIS A 1 196 ? -25.191 -9.960 24.544 1.00 89.81 196 HIS A N 1
ATOM 1475 C CA . HIS A 1 196 ? -24.549 -10.653 25.657 1.00 89.81 196 HIS A CA 1
ATOM 1476 C C . HIS A 1 196 ? -23.640 -9.729 26.473 1.00 89.81 196 HIS A C 1
ATOM 1478 O O . HIS A 1 196 ? -23.697 -9.774 27.705 1.00 89.81 196 HIS A O 1
ATOM 1484 N N . GLU A 1 197 ? -22.854 -8.888 25.807 1.00 91.12 197 GLU A N 1
ATOM 1485 C CA . GLU A 1 197 ? -21.940 -7.933 26.434 1.00 91.12 197 GLU A CA 1
ATOM 1486 C C . GLU A 1 197 ? -22.703 -6.847 27.195 1.00 91.12 197 GLU A C 1
ATOM 1488 O O . GLU A 1 197 ? -22.525 -6.712 28.405 1.00 91.12 197 GLU A O 1
ATOM 1493 N N . LEU A 1 198 ? -23.690 -6.209 26.559 1.00 94.94 198 LEU A N 1
ATOM 1494 C CA . LEU A 1 198 ? -24.551 -5.215 27.206 1.00 94.94 198 LEU A CA 1
ATOM 1495 C C . LEU A 1 198 ? -25.282 -5.798 28.423 1.00 94.94 198 LEU A C 1
ATOM 1497 O O . LEU A 1 198 ? -25.393 -5.175 29.481 1.00 94.94 198 LEU A O 1
ATOM 1501 N N . LYS A 1 199 ? -25.775 -7.036 28.303 1.00 96.00 199 LYS A N 1
ATOM 1502 C CA . LYS A 1 199 ? -26.406 -7.751 29.419 1.00 96.00 199 LYS A CA 1
ATOM 1503 C C . LYS A 1 199 ? -25.418 -8.016 30.552 1.00 96.00 199 LYS A C 1
ATOM 1505 O O . LYS A 1 199 ? -25.832 -8.010 31.714 1.00 96.00 199 LYS A O 1
ATOM 1510 N N . HIS A 1 200 ? -24.158 -8.309 30.238 1.00 96.44 200 HIS A N 1
ATOM 1511 C CA . HIS A 1 200 ? -23.114 -8.497 31.238 1.00 96.44 200 HIS A CA 1
ATOM 1512 C C . HIS A 1 200 ? -22.800 -7.182 31.953 1.00 96.44 200 HIS A C 1
ATOM 1514 O O . HIS A 1 200 ? -22.901 -7.139 33.179 1.00 96.44 200 HIS A O 1
ATOM 1520 N N . GLU A 1 201 ? -22.512 -6.116 31.205 1.00 96.06 201 GLU A N 1
ATOM 1521 C CA . GLU A 1 201 ? -22.214 -4.784 31.741 1.00 96.06 201 GLU A CA 1
ATOM 1522 C C . GLU A 1 201 ? -23.333 -4.275 32.646 1.00 96.06 201 GLU A C 1
ATOM 1524 O O . GLU A 1 201 ? -23.090 -3.897 33.791 1.00 96.06 201 GLU A O 1
ATOM 1529 N N . LEU A 1 202 ? -24.585 -4.356 32.188 1.00 97.50 202 LEU A N 1
ATOM 1530 C CA . LEU A 1 202 ? -25.733 -3.894 32.961 1.00 97.50 202 LEU A CA 1
ATOM 1531 C C . LEU A 1 202 ? -25.880 -4.677 34.273 1.00 97.50 202 LEU A C 1
ATOM 1533 O O . LEU A 1 202 ? -26.119 -4.097 35.334 1.00 97.50 202 LEU A O 1
ATOM 1537 N N . LYS A 1 203 ? -25.704 -6.005 34.227 1.00 96.88 203 LYS A N 1
ATOM 1538 C CA . LYS A 1 203 ? -25.747 -6.848 35.430 1.00 96.88 203 LYS A CA 1
ATOM 1539 C C . LYS A 1 203 ? -24.629 -6.505 36.409 1.00 96.88 203 LYS A C 1
ATOM 1541 O O . LYS A 1 203 ? -24.895 -6.485 37.611 1.00 96.88 203 LYS A O 1
ATOM 1546 N N . GLN A 1 204 ? -23.414 -6.260 35.922 1.00 97.44 204 GLN A N 1
ATOM 1547 C CA . GLN A 1 204 ? -22.288 -5.882 36.776 1.00 97.44 204 GLN A CA 1
ATOM 1548 C C . GLN A 1 204 ? -22.501 -4.497 37.387 1.00 97.44 204 GLN A C 1
ATOM 1550 O O . GLN A 1 204 ? -22.445 -4.375 38.607 1.00 97.44 204 GLN A O 1
ATOM 1555 N N . GLY A 1 205 ? -22.884 -3.497 36.589 1.00 97.06 205 GLY A N 1
ATOM 1556 C CA . GLY A 1 205 ? -23.135 -2.139 37.076 1.00 97.06 205 GLY A CA 1
ATOM 1557 C C . GLY A 1 205 ? -24.244 -2.071 38.132 1.00 97.06 205 GLY A C 1
ATOM 1558 O O . GLY A 1 205 ? -24.103 -1.394 39.152 1.00 97.06 205 GLY A O 1
ATOM 1559 N N . TYR A 1 206 ? -25.337 -2.829 37.963 1.00 98.06 206 TYR A N 1
ATOM 1560 C CA . TYR A 1 206 ? -26.359 -2.933 39.012 1.00 98.06 206 TYR A CA 1
ATOM 1561 C C . TYR A 1 206 ? -25.859 -3.673 40.250 1.00 98.06 206 TYR A C 1
ATOM 1563 O O . TYR A 1 206 ? -26.177 -3.267 41.367 1.00 98.06 206 TYR A O 1
ATOM 1571 N N . LYS A 1 207 ? -25.097 -4.758 40.078 1.00 97.62 207 LYS A N 1
ATOM 1572 C CA . LYS A 1 207 ? -24.531 -5.516 41.196 1.00 97.62 207 LYS A CA 1
ATOM 1573 C C . LYS A 1 207 ? -23.623 -4.630 42.049 1.00 97.62 207 LYS A C 1
ATOM 1575 O O . LYS A 1 207 ? -23.795 -4.624 43.264 1.00 97.62 207 LYS A O 1
ATOM 1580 N N . GLU A 1 208 ? -22.719 -3.875 41.431 1.00 97.56 208 GLU A N 1
ATOM 1581 C CA . GLU A 1 208 ? -21.843 -2.911 42.111 1.00 97.56 208 GLU A CA 1
ATOM 1582 C C . GLU A 1 208 ? -22.666 -1.872 42.876 1.00 97.56 208 GLU A C 1
ATOM 1584 O O . GLU A 1 208 ? -22.518 -1.731 44.087 1.00 97.56 208 GLU A O 1
ATOM 1589 N N . LYS A 1 209 ? -23.658 -1.258 42.223 1.00 97.50 209 LYS A N 1
ATOM 1590 C CA . LYS A 1 209 ? -24.506 -0.248 42.869 1.00 97.50 209 LYS A CA 1
ATOM 1591 C C . LYS A 1 209 ? -25.330 -0.795 44.037 1.00 97.50 209 LYS A C 1
ATOM 1593 O O . LYS A 1 209 ? -25.554 -0.102 45.029 1.00 97.50 209 LYS A O 1
ATOM 1598 N N . ILE A 1 210 ? -25.793 -2.042 43.947 1.00 97.50 210 ILE A N 1
ATOM 1599 C CA . ILE A 1 210 ? -26.483 -2.722 45.052 1.00 97.50 210 ILE A CA 1
ATOM 1600 C C . ILE A 1 210 ? -25.517 -2.978 46.214 1.00 97.50 210 ILE A C 1
ATOM 1602 O O . ILE A 1 210 ? -25.921 -2.839 47.371 1.00 97.50 210 ILE A O 1
ATOM 1606 N N . VAL A 1 211 ? -24.264 -3.346 45.930 1.00 97.38 211 VAL A N 1
ATOM 1607 C CA . VAL A 1 211 ? -23.223 -3.504 46.955 1.00 97.38 211 VAL A CA 1
ATOM 1608 C C . VAL A 1 211 ? -22.974 -2.170 47.656 1.00 97.38 211 VAL A C 1
ATOM 1610 O O . VAL A 1 211 ? -23.077 -2.133 48.882 1.00 97.38 211 VAL A O 1
ATOM 1613 N N . ASP A 1 212 ? -22.804 -1.075 46.916 1.00 96.69 212 ASP A N 1
ATOM 1614 C CA . ASP A 1 212 ? -22.618 0.266 47.485 1.00 96.69 212 ASP A CA 1
ATOM 1615 C C . ASP A 1 212 ? -23.782 0.672 48.399 1.00 96.69 212 ASP A C 1
ATOM 1617 O O . ASP A 1 212 ? -23.587 1.104 49.538 1.00 96.69 212 ASP A O 1
ATOM 1621 N N . ILE A 1 213 ? -25.024 0.479 47.938 1.00 96.38 213 ILE A N 1
ATOM 1622 C CA . ILE A 1 213 ? -26.226 0.767 48.735 1.00 96.38 213 ILE A CA 1
ATOM 1623 C C . ILE A 1 213 ? -26.264 -0.111 49.991 1.00 96.38 213 ILE A C 1
ATOM 1625 O O . ILE A 1 213 ? -26.601 0.366 51.078 1.00 96.38 213 ILE A O 1
ATOM 1629 N N . ARG A 1 214 ? -25.921 -1.398 49.876 1.00 94.69 214 ARG A N 1
ATOM 1630 C CA . ARG A 1 214 ? -25.878 -2.317 51.019 1.00 94.69 214 ARG A CA 1
ATOM 1631 C C . ARG A 1 214 ? -24.841 -1.865 52.043 1.00 94.69 214 ARG A C 1
ATOM 1633 O O . ARG A 1 214 ? -25.126 -1.898 53.243 1.00 94.69 214 ARG A O 1
ATOM 1640 N N . GLU A 1 215 ? -23.664 -1.449 51.596 1.00 93.38 215 GLU A N 1
ATOM 1641 C CA . GLU A 1 215 ? -22.615 -0.918 52.461 1.00 93.38 215 GLU A CA 1
ATOM 1642 C C . GLU A 1 215 ? -23.044 0.387 53.134 1.00 93.38 215 GLU A C 1
ATOM 1644 O O . GLU A 1 215 ? -22.877 0.520 54.348 1.00 93.38 215 GLU A O 1
ATOM 1649 N N . GLU A 1 216 ? -23.689 1.296 52.401 1.00 92.12 216 GLU A N 1
ATOM 1650 C CA . GLU A 1 216 ? -24.263 2.538 52.930 1.00 92.12 216 GLU A CA 1
ATOM 1651 C C . GLU A 1 216 ? -25.306 2.264 54.023 1.00 92.12 216 GLU A C 1
ATOM 1653 O O . GLU A 1 216 ? -25.227 2.814 55.126 1.00 92.12 216 GLU A O 1
ATOM 1658 N N . ILE A 1 217 ? -26.253 1.354 53.769 1.00 87.69 217 ILE A N 1
ATOM 1659 C CA . ILE A 1 217 ? -27.270 0.946 54.749 1.00 87.69 217 ILE A CA 1
ATOM 1660 C C . ILE A 1 217 ? -26.604 0.349 55.991 1.00 87.69 217 ILE A C 1
ATOM 1662 O O . ILE A 1 217 ? -26.973 0.680 57.120 1.00 87.69 217 ILE A O 1
ATOM 1666 N N . LEU A 1 218 ? -25.612 -0.528 55.813 1.00 85.44 218 LEU A N 1
ATOM 1667 C CA . LEU A 1 218 ? -24.896 -1.139 56.930 1.00 85.44 218 LEU A CA 1
ATOM 1668 C C . LEU A 1 218 ? -24.094 -0.112 57.728 1.00 85.44 218 LEU A C 1
ATOM 1670 O O . LEU A 1 218 ? -24.036 -0.238 58.951 1.00 85.44 218 LEU A O 1
ATOM 1674 N N . ARG A 1 219 ? -23.508 0.896 57.076 1.00 85.94 219 ARG A N 1
ATOM 1675 C CA . ARG A 1 219 ? -22.793 1.996 57.733 1.00 85.94 219 ARG A CA 1
ATOM 1676 C C . ARG A 1 219 ? -23.753 2.832 58.574 1.00 85.94 219 ARG A C 1
ATOM 1678 O O . ARG A 1 219 ? -23.512 3.006 59.766 1.00 85.94 219 ARG A O 1
ATOM 1685 N N . LYS A 1 220 ? -24.894 3.233 58.002 1.00 84.50 220 LYS A N 1
ATOM 1686 C CA . LYS A 1 220 ? -25.955 3.956 58.723 1.00 84.50 220 LYS A CA 1
ATOM 1687 C C . LYS A 1 220 ? -26.530 3.147 59.884 1.00 84.50 220 LYS A C 1
ATOM 1689 O O . LYS A 1 220 ? -26.770 3.699 60.950 1.00 84.50 220 LYS A O 1
ATOM 1694 N N . ARG A 1 221 ? -26.693 1.828 59.725 1.00 81.38 221 ARG A N 1
ATOM 1695 C CA . ARG A 1 221 ? -27.157 0.937 60.803 1.00 81.38 221 ARG A CA 1
ATOM 1696 C C . ARG A 1 221 ? -26.108 0.744 61.905 1.00 81.38 221 ARG A C 1
ATOM 1698 O O . ARG A 1 221 ? -26.473 0.585 63.066 1.00 81.38 221 ARG A O 1
ATOM 1705 N N . ARG A 1 222 ? -24.816 0.726 61.554 1.00 73.81 222 ARG A N 1
ATOM 1706 C CA . ARG A 1 222 ? -23.688 0.585 62.494 1.00 73.81 222 ARG A CA 1
ATOM 1707 C C . ARG A 1 222 ? -23.285 1.884 63.186 1.00 73.81 222 ARG A C 1
ATOM 1709 O O . ARG A 1 222 ? -22.557 1.798 64.166 1.00 73.81 222 ARG A O 1
ATOM 1716 N N . ALA A 1 223 ? -23.791 3.039 62.749 1.00 67.44 223 ALA A N 1
ATOM 1717 C CA . ALA A 1 223 ? -23.556 4.340 63.386 1.00 67.44 223 ALA A CA 1
ATOM 1718 C C . ALA A 1 223 ? -24.018 4.426 64.863 1.00 67.44 223 ALA A C 1
ATOM 1720 O O . ALA A 1 223 ? -23.787 5.436 65.516 1.00 67.44 223 ALA A O 1
ATOM 1721 N N . GLY A 1 224 ? -24.592 3.348 65.415 1.00 65.75 224 GLY A N 1
ATOM 1722 C CA . GLY A 1 224 ? -24.781 3.152 66.849 1.00 65.75 224 GLY A CA 1
ATOM 1723 C C . GLY A 1 224 ? -26.024 3.844 67.400 1.00 65.75 224 GLY A C 1
ATOM 1724 O O . GLY A 1 224 ? -26.570 4.774 66.813 1.00 65.75 224 GLY A O 1
ATOM 1725 N N . LYS A 1 225 ? -26.507 3.358 68.548 1.00 67.69 225 LYS A N 1
ATOM 1726 C CA . LYS A 1 225 ? -27.495 4.093 69.347 1.00 67.69 225 LYS A CA 1
ATOM 1727 C C . LYS A 1 225 ? -26.773 5.245 70.054 1.00 67.69 225 LYS A C 1
ATOM 1729 O O . LYS A 1 225 ? -25.646 5.064 70.508 1.00 67.69 225 LYS A O 1
ATOM 1734 N N . LEU A 1 226 ? -27.439 6.392 70.175 1.00 66.50 226 LEU A N 1
ATOM 1735 C CA . LEU A 1 226 ? -26.997 7.502 71.025 1.00 66.50 226 LEU A CA 1
ATOM 1736 C C . LEU A 1 226 ? -26.713 6.981 72.457 1.00 66.50 226 LEU A C 1
ATOM 1738 O O . LEU A 1 226 ? -27.469 6.117 72.920 1.00 66.50 226 LEU A O 1
ATOM 1742 N N . PRO 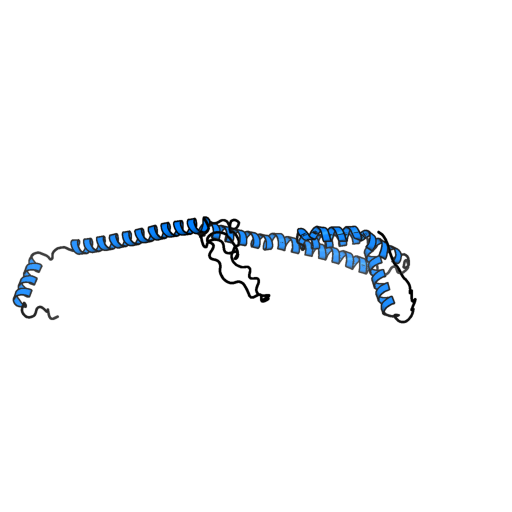A 1 227 ? -25.663 7.459 73.163 1.00 72.44 227 PRO A N 1
ATOM 1743 C CA . PRO A 1 227 ? -25.356 7.051 74.539 1.00 72.44 227 PRO A CA 1
ATOM 1744 C C . PRO A 1 227 ? -26.612 7.052 75.425 1.00 72.44 227 PRO A C 1
ATOM 1746 O O . PRO A 1 227 ? -27.440 7.958 75.300 1.00 72.44 227 PRO A O 1
ATOM 1749 N N . GLY A 1 228 ? -26.778 6.044 76.291 1.00 63.53 228 GLY A N 1
ATOM 1750 C CA . GLY A 1 228 ? -28.043 5.753 76.992 1.00 63.53 228 GLY A CA 1
ATOM 1751 C C . GLY A 1 228 ? -28.721 6.970 77.636 1.00 63.53 228 GLY A C 1
ATOM 1752 O O . GLY A 1 228 ? -29.932 7.144 77.489 1.00 63.53 228 GLY A O 1
ATOM 1753 N N . ASP A 1 229 ? -27.934 7.871 78.223 1.00 72.38 229 ASP A N 1
ATOM 1754 C CA . ASP A 1 229 ? -28.447 9.074 78.886 1.00 72.38 229 ASP A CA 1
ATOM 1755 C C . ASP A 1 229 ? -28.786 10.216 77.917 1.00 72.38 229 ASP A C 1
ATOM 1757 O O . ASP A 1 229 ? -29.746 10.953 78.139 1.00 72.38 229 ASP A O 1
ATOM 1761 N N . THR A 1 230 ? -28.086 10.331 76.784 1.00 81.06 230 THR A N 1
ATOM 1762 C CA . THR A 1 230 ? -28.384 11.359 75.764 1.00 81.06 230 THR A CA 1
ATOM 1763 C C . THR A 1 230 ? -29.743 11.130 75.107 1.00 81.06 230 THR A C 1
ATOM 1765 O O . THR A 1 230 ? -30.474 12.083 74.843 1.00 81.06 230 THR A O 1
ATOM 1768 N N . THR A 1 231 ? -30.140 9.866 74.925 1.00 78.81 231 THR A N 1
ATOM 1769 C CA . THR A 1 231 ? -31.480 9.524 74.425 1.00 78.81 231 THR A CA 1
ATOM 1770 C C . THR A 1 231 ? -32.561 9.976 75.409 1.00 78.81 231 THR A C 1
ATOM 1772 O O . THR A 1 231 ? -33.613 10.459 74.991 1.00 78.81 231 THR A O 1
ATOM 1775 N N . SER A 1 232 ? -32.310 9.842 76.713 1.00 81.44 232 SER A N 1
ATOM 1776 C CA . SER A 1 232 ? -33.232 10.281 77.766 1.00 81.44 232 SER A CA 1
ATOM 1777 C C . SER A 1 232 ? -33.341 11.806 77.826 1.00 81.44 232 SER A C 1
ATOM 1779 O O . SER A 1 232 ? -34.455 12.320 77.894 1.00 81.44 232 SER A O 1
ATOM 1781 N N . VAL A 1 233 ? -32.223 12.533 77.706 1.00 87.00 233 VAL A N 1
ATOM 1782 C CA . VAL A 1 233 ? -32.204 14.008 77.643 1.00 87.00 233 VAL A CA 1
ATOM 1783 C C . VAL A 1 233 ? -32.968 14.520 76.421 1.00 87.00 233 VAL A C 1
ATOM 1785 O O . VAL A 1 233 ? -33.822 15.394 76.554 1.00 87.00 233 VAL A O 1
ATOM 1788 N N . LEU A 1 234 ? -32.731 13.938 75.242 1.00 85.31 234 LEU A N 1
ATOM 1789 C CA . LEU A 1 234 ? -33.437 14.318 74.015 1.00 85.31 234 LEU A CA 1
ATOM 1790 C C . LEU A 1 234 ? -34.937 14.006 74.094 1.00 85.31 234 LEU A C 1
ATOM 1792 O O . LEU A 1 234 ? -35.754 14.814 73.658 1.00 85.31 234 LEU A O 1
ATOM 1796 N N . LYS A 1 235 ? -35.323 12.872 74.696 1.00 84.69 235 LYS A N 1
ATOM 1797 C CA . LYS A 1 235 ? -36.735 12.545 74.955 1.00 84.69 235 LYS A CA 1
ATOM 1798 C C . LYS A 1 235 ? -37.379 13.533 75.923 1.00 84.69 235 LYS A C 1
ATOM 1800 O O . LYS A 1 235 ? -38.485 13.987 75.657 1.00 84.69 235 LYS A O 1
ATOM 1805 N N . ALA A 1 236 ? -36.708 13.870 77.022 1.00 88.38 236 ALA A N 1
ATOM 1806 C CA . ALA A 1 236 ? -37.210 14.842 77.988 1.00 88.38 236 ALA A CA 1
ATOM 1807 C C . ALA A 1 236 ? -37.378 16.228 77.346 1.00 88.38 236 ALA A C 1
ATOM 1809 O O . ALA A 1 236 ? -38.421 16.862 77.511 1.00 88.38 236 ALA A O 1
ATOM 1810 N N . TRP A 1 237 ? -36.401 16.660 76.542 1.00 88.94 237 TRP A N 1
ATOM 1811 C CA . TRP A 1 237 ? -36.491 17.897 75.770 1.00 88.94 237 TRP A CA 1
ATOM 1812 C C . TRP A 1 237 ? -37.679 17.876 74.803 1.00 88.94 237 TRP A C 1
ATOM 1814 O O . TRP A 1 237 ? -38.473 18.814 74.812 1.00 88.94 237 TRP A O 1
ATOM 1824 N N . TRP A 1 238 ? -37.849 16.792 74.036 1.00 87.94 238 TRP A N 1
ATOM 1825 C CA . TRP A 1 238 ? -38.964 16.626 73.099 1.00 87.94 238 TRP A CA 1
ATOM 1826 C C . TRP A 1 238 ? -40.325 16.684 73.796 1.00 87.94 238 TRP A C 1
ATOM 1828 O O . TRP A 1 238 ? -41.233 17.345 73.306 1.00 87.94 238 TRP A O 1
ATOM 1838 N N . GLN A 1 239 ? -40.476 16.031 74.951 1.00 87.75 239 GLN A N 1
ATOM 1839 C CA . GLN A 1 239 ? -41.722 16.088 75.724 1.00 87.75 239 GLN A CA 1
ATOM 1840 C C . GLN A 1 239 ? -42.018 17.517 76.203 1.00 87.75 239 GLN A C 1
ATOM 1842 O O . GLN A 1 239 ? -43.150 17.986 76.078 1.00 87.75 239 GLN A O 1
A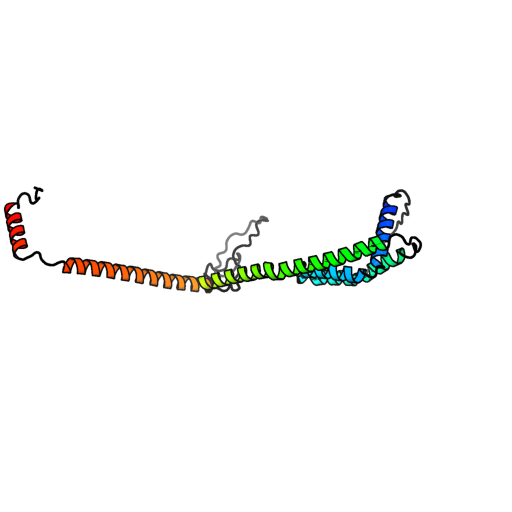TOM 1847 N N . SER A 1 240 ? -40.988 18.230 76.672 1.00 89.06 240 SER A N 1
ATOM 1848 C CA . SER A 1 240 ? -41.091 19.621 77.136 1.00 89.06 240 SER A CA 1
ATOM 1849 C C . SER A 1 240 ? -41.400 20.617 76.004 1.00 89.06 240 SER A C 1
ATOM 1851 O O . SER A 1 240 ? -42.138 21.577 76.204 1.00 89.06 240 SER A O 1
ATOM 1853 N N . HIS A 1 241 ? -40.910 20.358 74.786 1.00 88.44 241 HIS A N 1
ATOM 1854 C CA . HIS A 1 241 ? -41.079 21.223 73.606 1.00 88.44 241 HIS A CA 1
ATOM 1855 C C . HIS A 1 241 ? -42.031 20.620 72.560 1.00 88.44 241 HIS A C 1
ATOM 1857 O O . HIS A 1 241 ? -42.009 21.003 71.392 1.00 88.44 241 HIS A O 1
ATOM 1863 N N . SER A 1 242 ? -42.901 19.693 72.971 1.00 84.69 242 SER A N 1
ATOM 1864 C CA . SER A 1 242 ? -43.778 18.912 72.079 1.00 84.69 242 SER A CA 1
ATOM 1865 C C . SER A 1 242 ? -44.730 19.769 71.244 1.00 84.69 242 SER A C 1
ATOM 1867 O O . SER A 1 242 ? -45.113 19.384 70.141 1.00 84.69 242 SER A O 1
ATOM 1869 N N . LYS A 1 243 ? -45.082 20.959 71.743 1.00 87.06 243 LYS A N 1
ATOM 1870 C CA . LYS A 1 243 ? -45.927 21.927 71.038 1.00 87.06 243 LYS A CA 1
ATOM 1871 C C . LYS A 1 243 ? -45.193 22.629 69.889 1.00 87.06 243 LYS A C 1
ATOM 1873 O O . LYS A 1 243 ? -45.845 23.039 68.932 1.00 87.06 243 LYS A O 1
ATOM 1878 N N . TRP A 1 244 ? -43.866 22.769 69.974 1.00 82.38 244 TRP A N 1
ATOM 1879 C CA . TRP A 1 244 ? -43.054 23.361 68.911 1.00 82.38 244 TRP A CA 1
ATOM 1880 C C . TRP A 1 244 ? -41.608 22.830 68.926 1.00 82.38 244 TRP A C 1
ATOM 1882 O O . TRP A 1 244 ? -40.722 23.429 69.537 1.00 82.38 244 TRP A O 1
ATOM 1892 N N . PRO A 1 245 ? -41.351 21.687 68.269 1.00 82.12 245 PRO A N 1
ATOM 1893 C CA . PRO A 1 245 ? -40.120 20.931 68.459 1.00 82.12 245 PRO A CA 1
ATOM 1894 C C . PRO A 1 245 ? -38.998 21.388 67.515 1.00 82.12 245 PRO A C 1
ATOM 1896 O O . PRO A 1 245 ? -38.375 20.578 66.829 1.00 82.12 245 PRO A O 1
ATOM 1899 N N . TYR A 1 246 ? -38.732 22.691 67.469 1.00 86.31 246 TYR A N 1
ATOM 1900 C CA . TYR A 1 246 ? -37.631 23.257 66.693 1.00 86.31 246 TYR A CA 1
ATOM 1901 C C . TYR A 1 246 ? -36.622 23.887 67.655 1.00 86.31 246 TYR A C 1
ATOM 1903 O O . TYR A 1 246 ? -36.928 24.915 68.260 1.00 86.31 246 TYR A O 1
ATOM 1911 N N . PRO A 1 247 ? -35.437 23.279 67.844 1.00 80.00 247 PRO A N 1
ATOM 1912 C CA . PRO A 1 247 ? -34.406 23.861 68.688 1.00 80.00 247 PRO A CA 1
ATOM 1913 C C . PRO A 1 247 ? -33.913 25.163 68.058 1.00 80.00 247 PRO A C 1
ATOM 1915 O O . PRO A 1 247 ? -33.538 25.188 66.886 1.00 80.00 247 PRO A O 1
ATOM 1918 N N . THR A 1 248 ? -33.897 26.243 68.828 1.00 78.81 248 THR A N 1
ATOM 1919 C CA . THR A 1 248 ? -33.239 27.485 68.422 1.00 78.81 248 THR A CA 1
ATOM 1920 C C . THR A 1 248 ? -31.751 27.390 68.731 1.00 78.81 248 THR A C 1
ATOM 1922 O O . THR A 1 248 ? -31.365 26.872 69.778 1.00 78.81 248 THR A O 1
ATOM 1925 N N . VAL A 1 249 ? -30.915 27.877 67.817 1.00 62.75 249 VAL A N 1
ATOM 1926 C CA . VAL A 1 249 ? -29.471 28.007 68.042 1.00 62.75 249 VAL A CA 1
ATOM 1927 C C . VAL A 1 249 ? -29.216 29.121 69.060 1.00 62.75 249 VAL A C 1
ATOM 1929 O O . VAL A 1 249 ? -29.711 30.233 68.878 1.00 62.75 249 VAL A O 1
ATOM 1932 N N . SER A 1 250 ? -28.488 28.802 70.131 1.00 51.84 250 SER A N 1
ATOM 1933 C CA . SER A 1 250 ? -27.903 29.783 71.056 1.00 51.84 250 SER A CA 1
ATOM 1934 C C . SER A 1 250 ? -26.512 30.182 70.588 1.00 51.84 250 SER A C 1
ATOM 1936 O O . SER A 1 250 ? -25.793 29.276 70.106 1.00 51.84 250 SER A O 1
#

Sequence (250 aa):
MNNNKSEGVVVESGGGGGGGDGIVNWQNARYKAEILAHPFYEQLLSAHVACLRIATPVDQLPRIDAQLAQSQHVVAKYSALGGGSQGLVSDDKELDQFMTHYVLLLCSFKEQLQQHVRVHAMEAVMACWEIEQSLQSLTGVSPGEGTGATMSDDDDDQVDSDANLFDTSLDGTDSMGFGPLIPTESERSLMERVRHELKHELKQGYKEKIVDIREEILRKRRAGKLPGDTTSVLKAWWQSHSKWPYPTVS